Protein AF-D2AYF0-F1 (afdb_monomer)

Mean predicted aligned error: 13.53 Å

Foldseek 3Di:
DDDDDDDDDDDDDDDDDDDDDDDDDDDDDDDDDDDDDDDDDDDDDPCPDPVPPDPPQPFALFDADDLDLVVLQVLLVVLLVVLVVCCVVCVVLVVLFFAFDPDPVLLCLQLVLQCVLLVVVLVVCVPPDQVSNVHARDPVCLVSLLSSLLSNLLSVLCVQQRRVLSVCVVPHHLLVSLLVQLVVCQCVQPPVGSNHVVSSVSSSSLSVSLNVSCVVGGSSSSSSSRSSNSSCRNNPPD

Radius of gyration: 28.3 Å; Cα contacts (8 Å, |Δi|>4): 263; chains: 1; bounding box: 81×37×79 Å

Solvent-accessible surface area (backbone atoms only — not comparable to full-atom values): 13845 Å² total; per-residue (Å²): 136,84,86,86,80,88,86,89,85,82,91,84,83,88,83,91,86,80,89,81,88,83,86,82,88,79,87,87,88,87,89,86,78,91,85,90,82,89,83,89,76,90,78,87,79,76,80,72,61,83,79,68,83,72,70,68,74,77,72,47,78,55,62,76,75,80,92,49,60,69,58,44,51,53,52,17,52,51,37,42,52,49,42,52,48,51,51,66,74,37,59,77,53,43,75,40,43,52,49,57,65,97,42,75,68,29,50,50,52,3,49,61,44,4,50,66,49,28,38,65,60,53,59,60,45,72,82,50,60,60,73,70,59,72,38,72,50,62,74,87,41,62,74,49,44,47,54,25,28,34,28,49,29,37,38,50,28,45,50,47,54,9,36,48,23,39,55,36,55,77,80,51,57,57,66,58,36,16,52,49,54,18,55,69,41,47,57,49,22,73,73,76,40,71,47,29,71,62,49,39,53,47,42,29,53,36,31,45,52,32,47,50,32,31,75,75,38,9,34,54,18,16,13,37,11,50,9,39,16,50,26,49,48,50,48,64,48,100

InterPro domains:
  IPR003675 CAAX prenyl protease 2/Lysostaphin resistance protein A-like domain [PF02517] (140-228)

pLDDT: mean 80.22, std 21.51, range [37.38, 98.5]

Secondary structure (DSSP, 8-state):
-------------------------------------------------TTSS--PPPP-------S-HHHHHHHHHHHHHHHHHHHHH-HHHHTT-------HHHHHHHHHHHHHHHHHHHHHHTTS-GGGGT-PPPGGGTTHHHHHHHHHHHHHHIIIIIIIHHHHTTTS-HHHHHHHHHHHTHHIIIII-S--HHHHHHHHHHHHHHHHHHHHH-HHHHHHHHHHHHHHHHHTT-

Nearest PDB structures (foldseek):
  8vzo-assembly1_A  TM=2.501E-01  e=3.570E-01  Mus musculus
  6v4m-assembly1_A  TM=2.289E-01  e=4.081E+00  Trichuris suis
  6pb0-assembly1_R  TM=1.771E-01  e=7.965E+00  Homo sapiens

Organism: Streptosporangium roseum (strain ATCC 12428 / DSM 43021 / JCM 3005 / KCTC 9067 / NCIMB 10171 / NRRL 2505 / NI 9100) (NCBI:txid479432)

Structure (mmCIF, N/CA/C/O backbone):
data_AF-D2AYF0-F1
#
_entry.id   AF-D2AYF0-F1
#
loop_
_atom_site.group_PDB
_atom_site.id
_atom_site.type_symbol
_atom_site.label_atom_id
_atom_site.label_alt_id
_atom_site.label_comp_id
_atom_site.label_asym_id
_atom_site.label_entity_id
_atom_site.label_seq_id
_atom_site.pdbx_PDB_ins_code
_atom_site.Cartn_x
_atom_site.Cartn_y
_atom_site.Cartn_z
_atom_site.occupancy
_atom_site.B_iso_or_equiv
_atom_site.auth_seq_id
_atom_site.auth_comp_id
_atom_site.auth_asym_id
_atom_site.auth_atom_id
_atom_site.pdbx_PDB_model_num
ATOM 1 N N . MET A 1 1 ? -17.809 19.467 54.557 1.00 43.25 1 MET A N 1
ATOM 2 C CA . MET A 1 1 ? -17.401 18.452 55.550 1.00 43.25 1 MET A CA 1
ATOM 3 C C . MET A 1 1 ? -16.454 17.464 54.874 1.00 43.25 1 MET A C 1
ATOM 5 O O . MET A 1 1 ? -16.856 16.779 53.950 1.00 43.25 1 MET A O 1
ATOM 9 N N . THR A 1 2 ? -15.182 17.565 55.267 1.00 51.75 2 THR A N 1
ATOM 10 C CA . THR A 1 2 ? -14.047 16.614 55.234 1.00 51.75 2 THR A CA 1
ATOM 11 C C . THR A 1 2 ? -13.904 15.561 54.109 1.00 51.75 2 THR A C 1
ATOM 13 O O . THR A 1 2 ? -14.617 14.562 54.120 1.00 51.75 2 THR A O 1
ATOM 16 N N . PRO A 1 3 ? -12.871 15.666 53.243 1.00 55.91 3 PRO A N 1
ATOM 17 C CA . PRO A 1 3 ? -12.325 14.531 52.496 1.00 55.91 3 PRO A CA 1
ATOM 18 C C . PRO A 1 3 ? -11.223 13.799 53.292 1.00 55.91 3 PRO A C 1
ATOM 20 O O . PRO A 1 3 ? -10.330 14.421 53.874 1.00 55.91 3 PRO A O 1
ATOM 23 N N . ALA A 1 4 ? -11.269 12.464 53.310 1.00 54.09 4 ALA A N 1
ATOM 24 C CA . ALA A 1 4 ? -10.319 11.613 54.025 1.00 54.09 4 ALA A CA 1
ATOM 25 C C . ALA A 1 4 ? -9.113 11.202 53.151 1.00 54.09 4 ALA A C 1
ATOM 27 O O . ALA A 1 4 ? -9.225 10.414 52.221 1.00 54.09 4 ALA A O 1
ATOM 28 N N . LYS A 1 5 ? -7.970 11.797 53.505 1.00 50.62 5 LYS A N 1
ATOM 29 C CA . LYS A 1 5 ? -6.593 11.275 53.642 1.00 50.62 5 LYS A CA 1
ATOM 30 C C . LYS A 1 5 ? -6.053 10.171 52.706 1.00 50.62 5 LYS A C 1
ATOM 32 O O . LYS A 1 5 ? -6.480 9.024 52.707 1.00 50.62 5 LYS A O 1
ATOM 37 N N . ALA A 1 6 ? -4.945 10.540 52.061 1.00 48.31 6 ALA A N 1
ATOM 38 C CA . ALA A 1 6 ? -3.986 9.706 51.344 1.00 48.31 6 ALA A CA 1
ATOM 39 C C . ALA A 1 6 ? -3.207 8.717 52.235 1.00 48.31 6 ALA A C 1
ATOM 41 O O . ALA A 1 6 ? -2.903 9.019 53.391 1.00 48.31 6 ALA A O 1
ATOM 42 N N . ILE A 1 7 ? -2.753 7.609 51.633 1.00 54.66 7 ILE A N 1
ATOM 43 C CA . ILE A 1 7 ? -1.662 6.767 52.144 1.00 54.66 7 ILE A CA 1
ATOM 44 C C . ILE A 1 7 ? -0.583 6.639 51.056 1.00 54.66 7 ILE A C 1
ATOM 46 O O . ILE A 1 7 ? -0.801 6.064 49.993 1.00 54.66 7 ILE A O 1
ATOM 50 N N . ARG A 1 8 ? 0.593 7.208 51.349 1.00 48.56 8 ARG A N 1
ATOM 51 C CA . ARG A 1 8 ? 1.893 6.943 50.708 1.00 48.56 8 ARG A CA 1
ATOM 52 C C . ARG A 1 8 ? 2.636 5.895 51.536 1.00 48.56 8 ARG A C 1
ATOM 54 O O . ARG A 1 8 ? 2.638 6.014 52.755 1.00 48.56 8 ARG A O 1
ATOM 61 N N . SER A 1 9 ? 3.352 4.982 50.879 1.00 41.88 9 SER A N 1
ATOM 62 C CA . SER A 1 9 ? 4.501 4.197 51.385 1.00 41.88 9 SER A CA 1
ATOM 63 C C . SER A 1 9 ? 4.812 3.132 50.314 1.00 41.88 9 SER A C 1
ATOM 65 O O . SER A 1 9 ? 3.874 2.592 49.748 1.00 41.88 9 SER A O 1
ATOM 67 N N . SER A 1 10 ? 6.031 2.762 49.924 1.00 46.88 10 SER A N 1
ATOM 68 C CA . SER A 1 10 ? 7.379 3.024 50.426 1.00 46.88 10 SER A CA 1
ATOM 69 C C . SER A 1 10 ? 8.412 2.719 49.331 1.00 46.88 10 SER A C 1
ATOM 71 O O . SER A 1 10 ? 8.167 2.018 48.352 1.00 46.88 10 SER A O 1
ATOM 73 N N . ILE A 1 11 ? 9.587 3.298 49.543 1.00 44.66 11 ILE A N 1
ATOM 74 C CA . ILE A 1 11 ? 10.835 3.162 48.803 1.00 44.66 11 ILE A CA 1
ATOM 75 C C . ILE A 1 11 ? 11.445 1.774 49.061 1.00 44.66 11 ILE A C 1
ATOM 77 O O . ILE A 1 11 ? 11.684 1.421 50.212 1.00 44.66 11 ILE A O 1
ATOM 81 N N . GLY A 1 12 ? 11.779 1.037 47.998 1.00 44.50 12 GLY A N 1
ATOM 82 C CA . GLY A 1 12 ? 12.616 -0.168 48.043 1.00 44.50 12 GLY A CA 1
ATOM 83 C C . GLY A 1 12 ? 13.921 0.052 47.275 1.00 44.50 12 GLY A C 1
ATOM 84 O O . GLY A 1 12 ? 13.907 0.328 46.079 1.00 44.50 12 GLY A O 1
ATOM 85 N N . ARG A 1 13 ? 15.053 -0.018 47.979 1.00 42.38 13 ARG A N 1
ATOM 86 C CA . ARG A 1 13 ? 16.424 0.240 47.506 1.00 42.38 13 ARG A CA 1
ATOM 87 C C . ARG A 1 13 ? 17.240 -1.071 47.447 1.00 42.38 13 ARG A C 1
ATOM 89 O O . ARG A 1 13 ? 17.149 -1.847 48.389 1.00 42.38 13 ARG A O 1
ATOM 96 N N . ARG A 1 14 ? 18.176 -1.133 46.472 1.00 47.44 14 ARG A N 1
ATOM 97 C CA . ARG A 1 14 ? 19.437 -1.945 46.360 1.00 47.44 14 ARG A CA 1
ATOM 98 C C . ARG A 1 14 ? 19.318 -3.416 45.902 1.00 47.44 14 ARG A C 1
ATOM 100 O O . ARG A 1 14 ? 18.227 -3.954 46.019 1.00 47.44 14 ARG A O 1
ATOM 107 N N . PRO A 1 15 ? 20.418 -4.105 45.472 1.00 52.53 15 PRO A N 1
ATOM 108 C CA . PRO A 1 15 ? 21.834 -3.712 45.212 1.00 52.53 15 PRO A CA 1
ATOM 109 C C . PRO A 1 15 ? 22.309 -4.054 43.759 1.00 52.53 15 PRO A C 1
ATOM 111 O O . PRO A 1 15 ? 21.693 -4.845 43.065 1.00 52.53 15 PRO A O 1
ATOM 114 N N . GLY A 1 16 ? 23.333 -3.432 43.159 1.00 41.41 16 GLY A N 1
ATOM 115 C CA . GLY A 1 16 ? 24.761 -3.585 43.470 1.00 41.41 16 GLY A CA 1
ATOM 116 C C . GLY A 1 16 ? 25.391 -4.792 42.747 1.00 41.41 16 GLY A C 1
ATOM 117 O O . GLY A 1 16 ? 25.504 -5.849 43.353 1.00 41.41 16 GLY A O 1
ATOM 118 N N . TRP A 1 17 ? 25.840 -4.635 41.491 1.00 42.50 17 TRP A N 1
ATOM 119 C CA . TRP A 1 17 ? 26.655 -5.647 40.793 1.00 42.50 17 TRP A CA 1
ATOM 120 C C . TRP A 1 17 ? 28.030 -5.107 40.399 1.00 42.50 17 TRP A C 1
ATOM 122 O O . TRP A 1 17 ? 28.197 -3.999 39.891 1.00 42.50 17 TRP A O 1
ATOM 132 N N . ARG A 1 18 ? 29.025 -5.921 40.744 1.00 51.69 18 ARG A N 1
ATOM 133 C CA . ARG A 1 18 ? 30.447 -5.622 40.894 1.00 51.69 18 ARG A CA 1
ATOM 134 C C . ARG A 1 18 ? 31.205 -6.061 39.638 1.00 51.69 18 ARG A C 1
ATOM 136 O O . ARG A 1 18 ? 30.931 -7.117 39.079 1.00 51.69 18 ARG A O 1
ATOM 143 N N . ARG A 1 19 ? 32.195 -5.256 39.241 1.00 47.06 19 ARG A N 1
ATOM 144 C CA . ARG A 1 19 ? 33.171 -5.509 38.165 1.00 47.06 19 ARG A CA 1
ATOM 145 C C . ARG A 1 19 ? 33.842 -6.887 38.263 1.00 47.06 19 ARG A C 1
ATOM 147 O O . ARG A 1 19 ? 34.291 -7.269 39.344 1.00 47.06 19 ARG A O 1
ATOM 154 N N . ARG A 1 20 ? 34.114 -7.503 37.107 1.00 50.28 20 ARG A N 1
ATOM 155 C CA . ARG A 1 20 ? 35.297 -8.353 36.897 1.00 50.28 20 ARG A CA 1
ATOM 156 C C . ARG A 1 20 ? 36.124 -7.809 35.733 1.00 50.28 20 ARG A C 1
ATOM 158 O O . ARG A 1 20 ? 35.660 -7.749 34.602 1.00 50.28 20 ARG A O 1
ATOM 165 N N . ARG A 1 21 ? 37.349 -7.390 36.058 1.00 45.31 21 ARG A N 1
ATOM 166 C CA . ARG A 1 21 ? 38.483 -7.299 35.135 1.00 45.31 21 ARG A CA 1
ATOM 167 C C . ARG A 1 21 ? 39.111 -8.689 35.059 1.00 45.31 21 ARG A C 1
ATOM 169 O O . ARG A 1 21 ? 39.338 -9.292 36.104 1.00 45.31 21 ARG A O 1
ATOM 176 N N . GLY A 1 22 ? 39.433 -9.136 33.856 1.00 42.06 22 GLY A N 1
ATOM 177 C CA . GLY A 1 22 ? 40.441 -10.156 33.600 1.00 42.06 22 GLY A CA 1
ATOM 178 C C . GLY A 1 22 ? 41.353 -9.604 32.516 1.00 42.06 22 GLY A C 1
ATOM 179 O O . GLY A 1 22 ? 40.878 -9.279 31.434 1.00 42.06 22 GLY A O 1
ATOM 180 N N . GLY A 1 23 ? 42.623 -9.401 32.845 1.00 39.59 23 GLY A N 1
ATOM 181 C CA . GLY A 1 23 ? 43.684 -9.256 31.855 1.00 39.59 23 GLY A CA 1
ATOM 182 C C . GLY A 1 23 ? 44.511 -10.535 31.824 1.00 39.59 23 GLY A C 1
ATOM 183 O O . GLY A 1 23 ? 44.433 -11.296 32.785 1.00 39.59 23 GLY A O 1
ATOM 184 N N . TRP A 1 24 ? 45.298 -10.722 30.761 1.00 39.75 24 TRP A N 1
ATOM 185 C CA . TRP A 1 24 ? 46.719 -11.122 30.772 1.00 39.75 24 TRP A CA 1
ATOM 186 C C . TRP A 1 24 ? 47.163 -11.734 29.434 1.00 39.75 24 TRP A C 1
ATOM 188 O O . TRP A 1 24 ? 46.471 -12.591 28.902 1.00 39.75 24 TRP A O 1
ATOM 198 N N . GLY A 1 25 ? 48.376 -11.338 29.012 1.00 37.38 25 GLY A N 1
ATOM 199 C CA . GLY A 1 25 ? 49.341 -12.112 28.205 1.00 37.38 25 GLY A CA 1
ATOM 200 C C . GLY A 1 25 ? 49.045 -12.213 26.706 1.00 37.38 25 GLY A C 1
ATOM 201 O O . GLY A 1 25 ? 47.904 -12.376 26.314 1.00 37.38 25 GLY A O 1
ATOM 202 N N . GLY A 1 26 ? 49.992 -12.146 25.772 1.00 37.53 26 GLY A N 1
ATOM 203 C CA . GLY A 1 26 ? 51.460 -12.095 25.755 1.00 37.53 26 GLY A CA 1
ATOM 204 C C . GLY A 1 26 ? 51.858 -12.141 24.261 1.00 37.53 26 GLY A C 1
ATOM 205 O O . GLY A 1 26 ? 51.168 -12.779 23.478 1.00 37.53 26 GLY A O 1
ATOM 206 N N . SER A 1 27 ? 52.690 -11.215 23.782 1.00 41.28 27 SER A N 1
ATOM 207 C CA . SER A 1 27 ? 54.110 -11.378 23.405 1.00 41.28 27 SER A CA 1
ATOM 208 C C . SER A 1 27 ? 54.450 -12.356 22.263 1.00 41.28 27 SER A C 1
ATOM 210 O O . SER A 1 27 ? 54.060 -13.517 22.290 1.00 41.28 27 SER A O 1
ATOM 212 N N . SER A 1 28 ? 55.355 -11.863 21.396 1.00 43.78 28 SER A N 1
ATOM 213 C CA . SER A 1 28 ? 56.251 -12.569 20.451 1.00 43.78 28 SER A CA 1
ATOM 214 C C . SER A 1 28 ? 55.623 -12.914 19.086 1.00 43.78 28 SER A C 1
ATOM 216 O O . SER A 1 28 ? 54.573 -13.526 19.025 1.00 43.78 28 SER A O 1
ATOM 218 N N . GLY A 1 29 ? 56.153 -12.543 17.915 1.00 41.84 29 GLY A N 1
ATOM 219 C CA . GLY A 1 29 ? 57.522 -12.215 17.517 1.00 41.84 29 GLY A CA 1
ATOM 220 C C . GLY A 1 29 ? 58.060 -13.332 16.615 1.00 41.84 29 GLY A C 1
ATOM 221 O O . GLY A 1 29 ? 58.458 -14.361 17.141 1.00 41.84 29 GLY A O 1
ATOM 222 N N . ALA A 1 30 ? 58.071 -13.145 15.287 1.00 42.94 30 ALA A N 1
ATOM 223 C CA . ALA A 1 30 ? 58.905 -13.925 14.363 1.00 42.94 30 ALA A CA 1
ATOM 224 C C . ALA A 1 30 ? 59.015 -13.256 12.980 1.00 42.94 30 ALA A C 1
ATOM 226 O O . ALA A 1 30 ? 58.035 -13.058 12.265 1.00 42.94 30 ALA A O 1
ATOM 227 N N . THR A 1 31 ? 60.252 -12.928 12.631 1.00 45.00 31 THR A N 1
ATOM 228 C CA . THR A 1 31 ? 60.793 -12.541 11.325 1.00 45.00 31 THR A CA 1
ATOM 229 C C . THR A 1 31 ? 61.285 -13.776 10.553 1.00 45.00 31 THR A C 1
ATOM 231 O O . THR A 1 31 ? 61.769 -14.713 11.182 1.00 45.00 31 THR A O 1
ATOM 234 N N . ARG A 1 32 ? 61.238 -13.716 9.206 1.00 40.97 32 ARG A N 1
ATOM 235 C CA . ARG A 1 32 ? 61.946 -14.494 8.136 1.00 40.97 32 ARG A CA 1
ATOM 236 C C . ARG A 1 32 ? 60.954 -14.959 7.060 1.00 40.97 32 ARG A C 1
ATOM 238 O O . ARG A 1 32 ? 59.837 -15.308 7.390 1.00 40.97 32 ARG A O 1
ATOM 245 N N . SER A 1 33 ? 61.270 -15.040 5.768 1.00 40.50 33 SER A N 1
ATOM 246 C CA . SER A 1 33 ? 62.515 -14.854 5.009 1.00 40.50 33 SER A CA 1
ATOM 247 C C . SER A 1 33 ? 62.179 -14.690 3.521 1.00 40.50 33 SER A C 1
ATOM 249 O O . SER A 1 33 ? 61.213 -15.270 3.036 1.00 40.50 33 SER A O 1
ATOM 251 N N . HIS A 1 34 ? 63.048 -13.983 2.799 1.00 44.03 34 HIS A N 1
ATOM 252 C CA . HIS A 1 34 ? 63.159 -13.990 1.341 1.00 44.03 34 HIS A CA 1
ATOM 253 C C . HIS A 1 34 ? 63.247 -15.405 0.743 1.00 44.03 34 HIS A C 1
ATOM 255 O O . HIS A 1 34 ? 64.016 -16.234 1.233 1.00 44.03 34 HIS A O 1
ATOM 261 N N . ARG A 1 35 ? 62.591 -15.620 -0.406 1.00 42.28 35 ARG A N 1
ATOM 262 C CA . ARG A 1 35 ? 63.096 -16.516 -1.456 1.00 42.28 35 ARG A CA 1
ATOM 263 C C . ARG A 1 35 ? 62.668 -16.016 -2.836 1.00 42.28 35 ARG A C 1
ATOM 265 O O . ARG A 1 35 ? 61.483 -15.921 -3.132 1.00 42.28 35 ARG A O 1
ATOM 272 N N . SER A 1 36 ? 63.662 -15.678 -3.648 1.00 46.25 36 SER A N 1
ATOM 273 C CA . SER A 1 36 ? 63.578 -15.328 -5.063 1.00 46.25 36 SER A CA 1
ATOM 274 C C . SER A 1 36 ? 64.062 -16.504 -5.918 1.00 46.25 36 SER A C 1
ATOM 276 O O . SER A 1 36 ? 65.072 -17.129 -5.599 1.00 46.25 36 SER A O 1
ATOM 278 N N . SER A 1 37 ? 63.313 -16.814 -6.977 1.00 43.41 37 SER A N 1
ATOM 279 C CA . SER A 1 37 ? 63.648 -17.549 -8.223 1.00 43.41 37 SER A CA 1
ATOM 280 C C . SER A 1 37 ? 62.284 -17.887 -8.850 1.00 43.41 37 SER A C 1
ATOM 282 O O . SER A 1 37 ? 61.464 -18.512 -8.198 1.00 43.41 37 SER A O 1
ATOM 284 N N . GLY A 1 38 ? 61.856 -17.388 -10.008 1.00 41.69 38 GLY A N 1
ATOM 285 C CA . GLY A 1 38 ? 62.574 -17.161 -11.253 1.00 41.69 38 GLY A CA 1
ATOM 286 C C . GLY A 1 38 ? 62.236 -18.317 -12.194 1.00 41.69 38 GLY A C 1
ATOM 287 O O . GLY A 1 38 ? 62.816 -19.382 -12.042 1.00 41.69 38 GLY A O 1
ATOM 288 N N . THR A 1 39 ? 61.280 -18.131 -13.111 1.00 40.62 39 THR A N 1
ATOM 289 C CA . THR A 1 39 ? 61.271 -18.708 -14.472 1.00 40.62 39 THR A CA 1
ATOM 290 C C . THR A 1 39 ? 60.065 -18.199 -15.261 1.00 40.62 39 THR A C 1
ATOM 292 O O . THR A 1 39 ? 58.952 -18.083 -14.759 1.00 40.62 39 THR A O 1
ATOM 295 N N . SER A 1 40 ? 60.365 -17.836 -16.502 1.00 44.41 40 SER A N 1
ATOM 296 C CA . SER A 1 40 ? 59.480 -17.322 -17.536 1.00 44.41 40 SER A CA 1
ATOM 297 C C . SER A 1 40 ? 58.593 -18.434 -18.106 1.00 44.41 40 SER A C 1
ATOM 299 O O . SER A 1 40 ? 59.079 -19.522 -18.408 1.00 44.41 40 SER A O 1
ATOM 301 N N . SER A 1 41 ? 57.312 -18.142 -18.310 1.00 40.09 41 SER A N 1
ATOM 302 C CA . SER A 1 41 ? 56.498 -18.776 -19.348 1.00 40.09 41 SER A CA 1
ATOM 303 C C . SER A 1 41 ? 55.523 -17.734 -19.868 1.00 40.09 41 SER A C 1
ATOM 305 O O . SER A 1 41 ? 54.638 -17.264 -19.154 1.00 40.09 41 SER A O 1
ATOM 307 N N . ALA A 1 42 ? 55.769 -17.325 -21.108 1.00 45.44 42 ALA A N 1
ATOM 308 C CA . ALA A 1 42 ? 54.778 -16.691 -21.946 1.00 45.44 42 ALA A CA 1
ATOM 309 C C . ALA A 1 42 ? 53.705 -17.737 -22.252 1.00 45.44 42 ALA A C 1
ATOM 311 O O . ALA A 1 42 ? 54.060 -18.839 -22.645 1.00 45.44 42 ALA A O 1
ATOM 312 N N . ASP A 1 43 ? 52.437 -17.402 -22.026 1.00 39.75 43 ASP A N 1
ATOM 313 C CA . ASP A 1 43 ? 51.384 -17.637 -23.012 1.00 39.75 43 ASP A CA 1
ATOM 314 C C . ASP A 1 43 ? 50.059 -16.998 -22.562 1.00 39.75 43 ASP A C 1
ATOM 316 O O . ASP A 1 43 ? 49.540 -17.222 -21.470 1.00 39.75 43 ASP A O 1
ATOM 320 N N . THR A 1 44 ? 49.566 -16.123 -23.440 1.00 43.44 44 THR A N 1
ATOM 321 C CA . THR A 1 44 ? 48.167 -15.693 -23.593 1.00 43.44 44 THR A CA 1
ATOM 322 C C . THR A 1 44 ? 47.445 -15.157 -22.346 1.00 43.44 44 THR A C 1
ATOM 324 O O . THR A 1 44 ? 46.399 -15.654 -21.936 1.00 43.44 44 THR A O 1
ATOM 327 N N . CYS A 1 45 ? 47.934 -14.044 -21.790 1.00 39.78 45 CYS A N 1
ATOM 328 C CA . CYS A 1 45 ? 47.131 -13.211 -20.891 1.00 39.78 45 CYS A CA 1
ATOM 329 C C . CYS A 1 45 ? 46.336 -12.192 -21.718 1.00 39.78 45 CYS A C 1
ATOM 331 O O . CYS A 1 45 ? 46.794 -11.079 -21.978 1.00 39.78 45 CYS A O 1
ATOM 333 N N . THR A 1 46 ? 45.136 -12.581 -22.148 1.00 44.81 46 THR A N 1
ATOM 334 C CA . THR A 1 46 ? 44.077 -11.624 -22.468 1.00 44.81 46 THR A CA 1
ATOM 335 C C . THR A 1 46 ? 43.866 -10.787 -21.213 1.00 44.81 46 THR A C 1
ATOM 337 O O . THR A 1 46 ? 43.399 -11.304 -20.199 1.00 44.81 46 THR A O 1
ATOM 340 N N . THR A 1 47 ? 44.267 -9.519 -21.248 1.00 42.50 47 THR A N 1
ATOM 341 C CA . THR A 1 47 ? 44.123 -8.569 -20.144 1.00 42.50 47 THR A CA 1
ATOM 342 C C . THR A 1 47 ? 42.635 -8.285 -19.914 1.00 42.50 47 THR A C 1
ATOM 344 O O . THR A 1 47 ? 42.108 -7.251 -20.311 1.00 42.50 47 THR A O 1
ATOM 347 N N . LEU A 1 48 ? 41.928 -9.224 -19.284 1.00 45.94 48 LEU A N 1
ATOM 348 C CA . LEU A 1 48 ? 40.681 -8.949 -18.586 1.00 45.94 48 LEU A CA 1
ATOM 349 C C . LEU A 1 48 ? 41.044 -7.971 -17.477 1.00 45.94 48 LEU A C 1
ATOM 351 O O . LEU A 1 48 ? 41.728 -8.314 -16.510 1.00 45.94 48 LEU A O 1
ATOM 355 N N . SER A 1 49 ? 40.667 -6.715 -17.691 1.00 42.69 49 SER A N 1
ATOM 356 C CA . SER A 1 49 ? 40.924 -5.633 -16.762 1.00 42.69 49 SER A CA 1
ATOM 357 C C . SER A 1 49 ? 40.458 -6.046 -15.366 1.00 42.69 49 SER A C 1
ATOM 359 O O . SER A 1 49 ? 39.284 -6.328 -15.125 1.00 42.69 49 SER A O 1
ATOM 361 N N . ARG A 1 50 ? 41.391 -6.052 -14.410 1.00 42.44 50 ARG A N 1
ATOM 362 C CA . ARG A 1 50 ? 41.170 -6.356 -12.983 1.00 42.44 50 ARG A CA 1
ATOM 363 C C . ARG A 1 50 ? 40.140 -5.419 -12.316 1.00 42.44 50 ARG A C 1
ATOM 365 O O . ARG A 1 50 ? 39.806 -5.602 -11.151 1.00 42.44 50 ARG A O 1
ATOM 372 N N . SER A 1 51 ? 39.627 -4.431 -13.050 1.00 48.69 51 SER A N 1
ATOM 373 C CA . SER A 1 51 ? 38.535 -3.538 -12.663 1.00 48.69 51 SER A CA 1
ATOM 374 C C . SER A 1 51 ? 37.139 -4.174 -12.691 1.00 48.69 51 SER A C 1
ATOM 376 O O . SER A 1 51 ? 36.219 -3.581 -12.130 1.00 48.69 51 SER A O 1
ATOM 378 N N . ASP A 1 52 ? 36.962 -5.359 -13.286 1.00 47.28 52 ASP A N 1
ATOM 379 C CA . ASP A 1 52 ? 35.626 -5.960 -13.455 1.00 47.28 52 ASP A CA 1
ATOM 380 C C . ASP A 1 52 ? 35.247 -6.984 -12.367 1.00 47.28 52 ASP A C 1
ATOM 382 O O . ASP A 1 52 ? 34.106 -7.432 -12.307 1.00 47.28 52 ASP A O 1
ATOM 386 N N . ILE A 1 53 ? 36.157 -7.311 -11.439 1.00 49.31 53 ILE A N 1
ATOM 387 C CA . ILE A 1 53 ? 35.953 -8.383 -10.438 1.00 49.31 53 ILE A CA 1
ATOM 388 C C . ILE A 1 53 ? 35.160 -7.923 -9.190 1.00 49.31 53 ILE A C 1
ATOM 390 O O . ILE A 1 53 ? 34.730 -8.749 -8.390 1.00 49.31 53 ILE A O 1
ATOM 394 N N . HIS A 1 54 ? 34.875 -6.625 -9.025 1.00 47.00 54 HIS A N 1
ATOM 395 C CA . HIS A 1 54 ? 34.155 -6.118 -7.840 1.00 47.00 54 HIS A CA 1
ATOM 396 C C . HIS A 1 54 ? 33.028 -5.117 -8.109 1.00 47.00 54 HIS A C 1
ATOM 398 O O . HIS A 1 54 ? 32.557 -4.469 -7.170 1.00 47.00 54 HIS A O 1
ATOM 404 N N . ARG A 1 55 ? 32.513 -5.013 -9.339 1.00 49.44 55 ARG A N 1
ATOM 405 C CA . ARG A 1 55 ? 31.240 -4.308 -9.534 1.00 49.44 55 ARG A CA 1
ATOM 406 C C . ARG A 1 55 ? 30.110 -5.189 -9.012 1.00 49.44 55 ARG A C 1
ATOM 408 O O . ARG A 1 55 ? 29.481 -5.922 -9.768 1.00 49.44 55 ARG A O 1
ATOM 415 N N . GLN A 1 56 ? 29.857 -5.111 -7.702 1.00 49.88 56 GLN A N 1
ATOM 416 C CA . GLN A 1 56 ? 28.526 -5.416 -7.190 1.00 49.88 56 GLN A CA 1
ATOM 417 C C . GLN A 1 56 ? 27.532 -4.674 -8.091 1.00 49.88 56 GLN A C 1
ATOM 419 O O . GLN A 1 56 ? 27.763 -3.488 -8.369 1.00 49.88 56 GLN A O 1
ATOM 424 N N . PRO A 1 57 ? 26.476 -5.342 -8.591 1.00 49.75 57 PRO A N 1
ATOM 425 C CA . PRO A 1 57 ? 25.425 -4.630 -9.297 1.00 49.75 57 PRO A CA 1
ATOM 426 C C . PRO A 1 57 ? 24.988 -3.461 -8.406 1.00 49.75 57 PRO A C 1
ATOM 428 O O . PRO A 1 57 ? 24.945 -3.627 -7.180 1.00 49.75 57 PRO A O 1
ATOM 431 N N . PRO A 1 58 ? 24.745 -2.267 -8.978 1.00 53.53 58 PRO A N 1
ATOM 432 C CA . PRO A 1 58 ? 24.337 -1.122 -8.183 1.00 53.53 58 PRO A CA 1
ATOM 433 C C . PRO A 1 58 ? 23.162 -1.556 -7.314 1.00 53.53 58 PRO A C 1
ATOM 435 O O . PRO A 1 58 ? 22.216 -2.168 -7.817 1.00 53.53 58 PRO A O 1
ATOM 438 N N . ARG A 1 59 ? 23.267 -1.305 -6.002 1.00 54.16 59 ARG A N 1
ATOM 439 C CA . ARG A 1 59 ? 22.184 -1.583 -5.055 1.00 54.16 59 ARG A CA 1
ATOM 440 C C . ARG A 1 59 ? 20.933 -0.966 -5.649 1.00 54.16 59 ARG A C 1
ATOM 442 O O . ARG A 1 59 ? 20.951 0.222 -5.960 1.00 54.16 59 ARG A O 1
ATOM 449 N N . ARG A 1 60 ? 19.894 -1.768 -5.865 1.00 56.91 60 ARG A N 1
ATOM 450 C CA . ARG A 1 60 ? 18.655 -1.296 -6.482 1.00 56.91 60 ARG A CA 1
ATOM 451 C C . ARG A 1 60 ? 17.699 -0.923 -5.355 1.00 56.91 60 ARG A C 1
ATOM 453 O O . ARG A 1 60 ? 17.015 -1.806 -4.847 1.00 56.91 60 ARG A O 1
ATOM 460 N N . PRO A 1 61 ? 17.614 0.351 -4.935 1.00 57.72 61 PRO A N 1
ATOM 461 C CA . PRO A 1 61 ? 16.646 0.768 -3.924 1.00 57.72 61 PRO A CA 1
ATOM 462 C C . PRO A 1 61 ? 15.206 0.781 -4.470 1.00 57.72 61 PRO A C 1
ATOM 464 O O . PRO A 1 61 ? 14.328 1.351 -3.830 1.00 57.72 61 PRO A O 1
ATOM 467 N N . TRP A 1 62 ? 14.967 0.237 -5.670 1.00 70.75 62 TRP A N 1
ATOM 468 C CA . TRP A 1 62 ? 13.756 0.476 -6.442 1.00 70.75 62 TRP A CA 1
ATOM 469 C C . TRP A 1 62 ? 12.816 -0.724 -6.457 1.00 70.75 62 TRP A C 1
ATOM 471 O O . TRP A 1 62 ? 13.236 -1.860 -6.683 1.00 70.75 62 TRP A O 1
ATOM 481 N N . LEU A 1 63 ? 11.529 -0.453 -6.241 1.00 78.44 63 LEU A N 1
ATOM 482 C CA . LEU A 1 63 ? 10.474 -1.453 -6.310 1.00 78.44 63 LEU A CA 1
ATOM 483 C C . LEU A 1 63 ? 10.144 -1.730 -7.780 1.00 78.44 63 LEU A C 1
ATOM 485 O O . LEU A 1 63 ? 9.622 -0.860 -8.472 1.00 78.44 63 LEU A O 1
ATOM 489 N N . ARG A 1 64 ? 10.424 -2.946 -8.260 1.00 84.38 64 ARG A N 1
ATOM 490 C CA . ARG A 1 64 ? 10.065 -3.376 -9.617 1.00 84.38 64 ARG A CA 1
ATOM 491 C C . ARG A 1 64 ? 9.241 -4.654 -9.572 1.00 84.38 64 ARG A C 1
ATOM 493 O O . ARG A 1 64 ? 9.642 -5.638 -8.955 1.00 84.38 64 ARG A O 1
ATOM 500 N N . PHE A 1 65 ? 8.101 -4.630 -10.252 1.00 89.12 65 PHE A N 1
ATOM 501 C CA . PHE A 1 65 ? 7.254 -5.802 -10.435 1.00 89.12 65 PHE A CA 1
ATOM 502 C C . PHE A 1 65 ? 7.594 -6.549 -11.728 1.00 89.12 65 PHE A C 1
ATOM 504 O O . PHE A 1 65 ? 8.270 -6.018 -12.607 1.00 89.12 65 PHE A O 1
ATOM 511 N N . THR A 1 66 ? 7.122 -7.794 -11.828 1.00 90.69 66 THR A N 1
ATOM 512 C CA . THR A 1 66 ? 7.226 -8.590 -13.059 1.00 90.69 66 THR A CA 1
ATOM 513 C C . THR A 1 66 ? 6.533 -7.888 -14.226 1.00 90.69 66 THR A C 1
ATOM 515 O O . THR A 1 66 ? 5.457 -7.316 -14.055 1.00 90.69 66 THR A O 1
ATOM 518 N N . ASP A 1 67 ? 7.109 -7.987 -15.426 1.00 91.06 67 ASP A N 1
ATOM 519 C CA . ASP A 1 67 ? 6.510 -7.420 -16.637 1.00 91.06 67 ASP A CA 1
ATOM 520 C C . ASP A 1 67 ? 5.372 -8.302 -17.211 1.00 91.06 67 ASP A C 1
ATOM 522 O O . ASP A 1 67 ? 4.792 -8.003 -18.255 1.00 91.06 67 ASP A O 1
ATOM 526 N N . GLN A 1 68 ? 5.016 -9.403 -16.533 1.00 94.81 68 GLN A N 1
ATOM 527 C CA . GLN A 1 68 ? 3.930 -10.298 -16.939 1.00 94.81 68 GLN A CA 1
ATOM 528 C C . GLN A 1 68 ? 2.588 -9.905 -16.307 1.00 94.81 68 GLN A C 1
ATOM 530 O O . GLN A 1 68 ? 2.264 -10.303 -15.185 1.00 94.81 68 GLN A O 1
ATOM 535 N N . ALA A 1 69 ? 1.759 -9.193 -17.078 1.00 95.88 69 ALA A N 1
ATOM 536 C CA . ALA A 1 69 ? 0.429 -8.733 -16.665 1.00 95.88 69 ALA A CA 1
ATOM 537 C C . ALA A 1 69 ? -0.449 -9.839 -16.045 1.00 95.88 69 ALA A C 1
ATOM 539 O O . ALA A 1 69 ? -1.098 -9.615 -15.026 1.00 95.88 69 ALA A O 1
ATOM 540 N N . GLY A 1 70 ? -0.443 -11.044 -16.629 1.00 96.88 70 GLY A N 1
ATOM 541 C CA . GLY A 1 70 ? -1.235 -12.174 -16.135 1.00 96.88 70 GLY A CA 1
ATOM 542 C C . GLY A 1 70 ? -0.862 -12.599 -14.712 1.00 96.88 70 GLY A C 1
ATOM 543 O O . GLY A 1 70 ? -1.753 -12.859 -13.904 1.00 96.88 70 GLY A O 1
ATOM 544 N N . ILE A 1 71 ? 0.434 -12.597 -14.374 1.00 96.94 71 ILE A N 1
ATOM 545 C CA . ILE A 1 71 ? 0.903 -12.928 -13.021 1.00 96.94 71 ILE A CA 1
ATOM 546 C C . ILE A 1 71 ? 0.439 -11.863 -12.026 1.00 96.94 71 ILE A C 1
ATOM 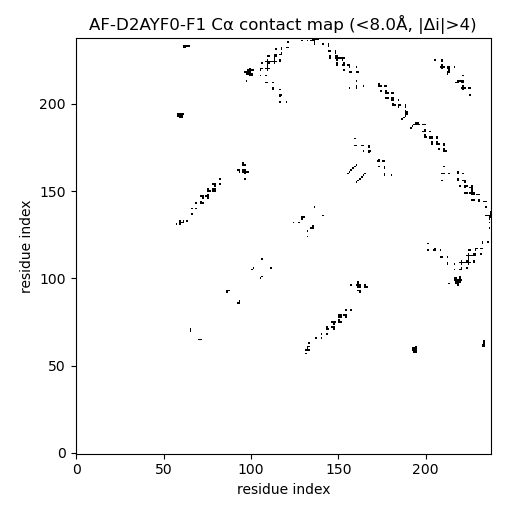548 O O . ILE A 1 71 ? -0.053 -12.211 -10.953 1.00 96.94 71 ILE A O 1
ATOM 552 N N . LEU A 1 72 ? 0.546 -10.578 -12.381 1.00 96.75 72 LEU A N 1
ATOM 553 C CA . LEU A 1 72 ? 0.089 -9.479 -11.523 1.00 96.75 72 LEU A CA 1
ATOM 554 C C . LEU A 1 72 ? -1.416 -9.549 -11.263 1.00 96.75 72 LEU A C 1
ATOM 556 O O . LEU A 1 72 ? -1.847 -9.456 -10.115 1.00 96.75 72 LEU A O 1
ATOM 560 N N . LEU A 1 73 ? -2.219 -9.772 -12.305 1.00 97.19 73 LEU A N 1
ATOM 561 C CA . LEU A 1 73 ? -3.671 -9.898 -12.168 1.00 97.19 73 LEU A CA 1
ATOM 562 C C . LEU A 1 73 ? -4.055 -11.102 -11.307 1.00 97.19 73 LEU A C 1
ATOM 564 O O . LEU A 1 73 ? -4.853 -10.955 -10.382 1.00 97.19 73 LEU A O 1
ATOM 568 N N . LEU A 1 74 ? -3.461 -12.273 -11.558 1.00 97.94 74 LEU A N 1
ATOM 569 C CA . LEU A 1 74 ? -3.733 -13.475 -10.770 1.00 97.94 74 LEU A CA 1
ATOM 570 C C . LEU A 1 74 ? -3.339 -13.284 -9.298 1.00 97.94 74 LEU A C 1
ATOM 572 O O . LEU A 1 74 ? -4.098 -13.656 -8.405 1.00 97.94 74 LEU A O 1
ATOM 576 N N . SER A 1 75 ? -2.194 -12.650 -9.045 1.00 97.44 75 SER A N 1
ATOM 577 C CA . SER A 1 75 ? -1.705 -12.367 -7.690 1.00 97.44 75 SER A CA 1
ATOM 578 C C . SER A 1 75 ? -2.585 -11.344 -6.966 1.00 97.44 75 SER A C 1
ATOM 580 O O . SER A 1 75 ? -2.888 -11.512 -5.783 1.00 97.44 75 SER A O 1
ATOM 582 N N . GLY A 1 76 ? -3.057 -10.313 -7.675 1.00 97.38 76 GLY A N 1
ATOM 583 C CA . GLY A 1 76 ? -4.003 -9.330 -7.147 1.00 97.38 76 GLY A CA 1
ATOM 584 C C . GLY A 1 76 ? -5.351 -9.963 -6.797 1.00 97.38 76 GLY A C 1
ATOM 585 O O . GLY A 1 76 ? -5.8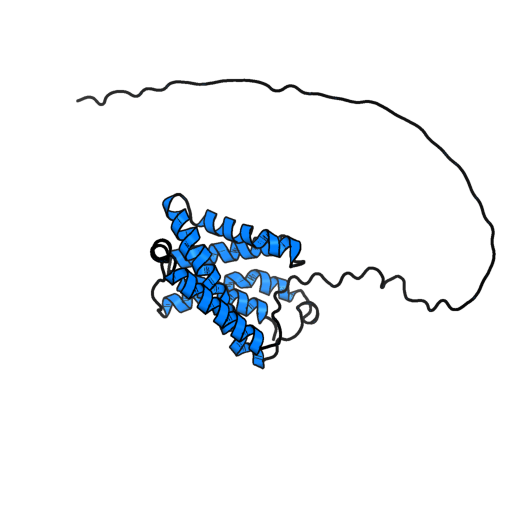42 -9.796 -5.680 1.00 97.38 76 GLY A O 1
ATOM 586 N N . LEU A 1 77 ? -5.921 -10.761 -7.705 1.00 98.12 77 LEU A N 1
ATOM 587 C CA . LEU A 1 77 ? -7.174 -11.485 -7.463 1.00 98.12 77 LEU A CA 1
ATOM 588 C C . LEU A 1 77 ? -7.042 -12.497 -6.320 1.00 98.12 77 LEU A C 1
ATOM 590 O O . LEU A 1 77 ? -7.921 -12.559 -5.459 1.00 98.12 77 LEU A O 1
ATOM 594 N N . GLY A 1 78 ? -5.940 -13.248 -6.271 1.00 98.38 78 GLY A N 1
ATOM 595 C CA . GLY A 1 78 ? -5.643 -14.172 -5.177 1.00 98.38 78 GLY A CA 1
ATOM 596 C C . GLY A 1 78 ? -5.559 -13.455 -3.829 1.00 98.38 78 GLY A C 1
ATOM 597 O O . GLY A 1 78 ? -6.155 -13.900 -2.849 1.00 98.38 78 GLY A O 1
ATOM 598 N N . THR A 1 79 ? -4.908 -12.291 -3.793 1.00 98.00 79 THR A N 1
ATOM 599 C CA . THR A 1 79 ? -4.816 -11.457 -2.587 1.00 98.00 79 THR A CA 1
ATOM 600 C C . THR A 1 79 ? -6.182 -10.922 -2.145 1.00 98.00 79 THR A C 1
ATOM 602 O O . THR A 1 79 ? -6.504 -10.957 -0.953 1.00 98.00 79 THR A O 1
ATOM 605 N N . LEU A 1 80 ? -7.038 -10.495 -3.079 1.00 98.12 80 LEU A N 1
ATOM 606 C CA . LEU A 1 80 ? -8.415 -10.095 -2.762 1.00 98.12 80 LEU A CA 1
ATOM 607 C C . LEU A 1 80 ? -9.238 -11.269 -2.225 1.00 98.12 80 LEU A C 1
ATOM 609 O O . LEU A 1 80 ? -9.930 -11.118 -1.217 1.00 98.12 80 LEU A O 1
ATOM 613 N N . ALA A 1 81 ? -9.143 -12.441 -2.857 1.00 98.12 81 ALA A N 1
ATOM 614 C CA . ALA A 1 81 ? -9.835 -13.646 -2.409 1.00 98.12 81 ALA A CA 1
ATOM 615 C C . ALA A 1 81 ? -9.401 -14.042 -0.991 1.00 98.12 81 ALA A C 1
ATOM 617 O O . ALA A 1 81 ? -10.255 -14.308 -0.141 1.00 98.12 81 ALA A O 1
ATOM 618 N N . LEU A 1 82 ? -8.097 -13.992 -0.703 1.00 97.44 82 LEU A N 1
ATOM 619 C CA . LEU A 1 82 ? -7.558 -14.233 0.633 1.00 97.44 82 LEU A CA 1
ATOM 620 C C . LEU A 1 82 ? -8.079 -13.203 1.642 1.00 97.44 82 LEU A C 1
ATOM 622 O O . LEU A 1 82 ? -8.544 -13.579 2.715 1.00 97.44 82 LEU A O 1
ATOM 626 N N . THR A 1 83 ? -8.070 -11.917 1.287 1.00 97.25 83 THR A N 1
ATOM 627 C CA . THR A 1 83 ? -8.568 -10.831 2.149 1.00 97.25 83 THR A CA 1
ATOM 628 C C . THR A 1 83 ? -10.039 -11.035 2.502 1.00 97.25 83 THR A C 1
ATOM 630 O O . THR A 1 83 ? -10.426 -10.940 3.669 1.00 97.25 83 THR A O 1
ATOM 633 N N . VAL A 1 84 ? -10.869 -11.373 1.511 1.00 97.06 84 VAL A N 1
ATOM 634 C CA . VAL A 1 84 ? -12.284 -11.708 1.721 1.00 97.06 84 VAL A CA 1
ATOM 635 C C . VAL A 1 84 ? -12.425 -12.954 2.593 1.00 97.06 84 VAL A C 1
ATOM 637 O O . VAL A 1 84 ? -13.260 -12.959 3.498 1.00 97.06 84 VAL A O 1
ATOM 640 N N . GLY A 1 85 ? -11.613 -13.987 2.356 1.00 96.88 85 GLY A N 1
ATOM 641 C CA . GLY A 1 85 ? -11.581 -15.205 3.163 1.00 96.88 85 GLY A CA 1
ATOM 642 C C . GLY A 1 85 ? -11.307 -14.907 4.636 1.00 96.88 85 GLY A C 1
ATOM 643 O O . GLY A 1 85 ? -12.114 -15.263 5.491 1.00 96.88 85 GLY A O 1
ATOM 644 N N . VAL A 1 86 ? -10.241 -14.159 4.928 1.00 95.81 86 VAL A N 1
ATOM 645 C CA . VAL A 1 86 ? -9.885 -13.745 6.294 1.00 95.81 86 VAL A CA 1
ATOM 646 C C . VAL A 1 86 ? -11.024 -12.954 6.943 1.00 95.81 86 VAL A C 1
ATOM 648 O O . VAL A 1 86 ? -11.428 -13.262 8.061 1.00 95.81 86 VAL A O 1
ATOM 651 N N . LEU A 1 87 ? -11.614 -11.983 6.238 1.00 96.12 87 LEU A N 1
ATOM 652 C CA . LEU A 1 87 ? -12.735 -11.190 6.761 1.00 96.12 87 LEU A CA 1
ATOM 653 C C . LEU A 1 87 ? -14.003 -12.012 7.030 1.00 96.12 87 LEU A C 1
ATOM 655 O O . LEU A 1 87 ? -14.811 -11.622 7.877 1.00 96.12 87 LEU A O 1
ATOM 659 N N . ARG A 1 88 ? -14.218 -13.106 6.291 1.00 95.69 88 ARG A N 1
ATOM 660 C CA . ARG A 1 88 ? -15.368 -14.001 6.481 1.00 95.69 88 ARG A CA 1
ATOM 661 C C . ARG A 1 88 ? -15.158 -14.982 7.627 1.00 95.69 88 ARG A C 1
ATOM 663 O O . ARG A 1 88 ? -16.112 -15.240 8.354 1.00 95.69 88 ARG A O 1
ATOM 670 N N . LEU A 1 89 ? -13.947 -15.510 7.778 1.00 95.31 89 LEU A N 1
ATOM 671 C CA . LEU A 1 89 ? -13.619 -16.487 8.816 1.00 95.31 89 LEU A CA 1
ATOM 672 C C . LEU A 1 89 ? -13.461 -15.822 10.193 1.00 95.31 89 LEU A C 1
ATOM 674 O O . LEU A 1 89 ? -13.909 -16.367 11.196 1.00 95.31 89 LEU A O 1
ATOM 678 N N . GLU A 1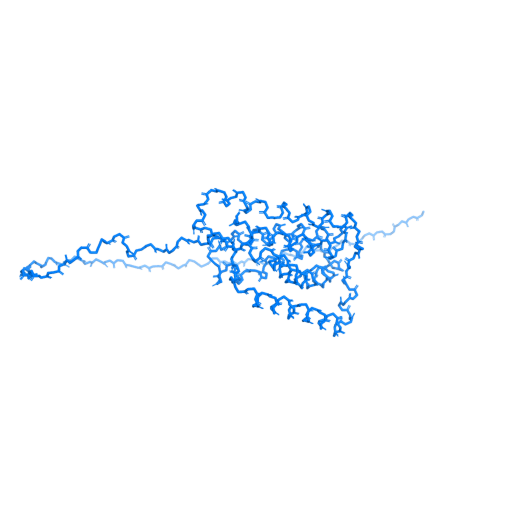 90 ? -12.915 -14.605 10.241 1.00 92.31 90 GLU A N 1
ATOM 679 C CA . GLU A 1 90 ? -12.619 -13.892 11.489 1.00 92.31 90 GLU A CA 1
ATOM 680 C C . GLU A 1 90 ? -13.671 -12.823 11.818 1.00 92.31 90 GLU A C 1
ATOM 682 O O . GLU A 1 90 ? -13.403 -11.615 11.838 1.00 92.31 90 GLU A O 1
ATOM 687 N N . GLY A 1 91 ? -14.899 -13.265 12.112 1.00 85.19 91 GLY A N 1
ATOM 688 C CA . GLY A 1 91 ? -16.026 -12.370 12.410 1.00 85.19 91 GLY A CA 1
ATOM 689 C C . GLY A 1 91 ? -15.751 -11.385 13.559 1.00 85.19 91 GLY A C 1
ATOM 690 O O . GLY A 1 91 ? -16.134 -10.216 13.480 1.00 85.19 91 GLY A O 1
ATOM 691 N N . GLY A 1 92 ? -15.019 -11.823 14.590 1.00 89.12 92 GLY A N 1
ATOM 692 C CA . GLY A 1 92 ? -14.620 -10.970 15.713 1.00 89.12 92 GLY A CA 1
ATOM 693 C C . GLY A 1 92 ? -13.669 -9.844 15.297 1.00 89.12 92 GLY A C 1
ATOM 694 O O . GLY A 1 92 ? -13.877 -8.688 15.670 1.00 89.12 92 GLY A O 1
ATOM 695 N N . LEU A 1 93 ? -12.658 -10.148 14.476 1.00 89.88 93 LEU A N 1
ATOM 696 C CA . LEU A 1 93 ? -11.694 -9.153 13.993 1.00 89.88 93 LEU A CA 1
ATOM 697 C C . LEU A 1 93 ? -12.297 -8.222 12.944 1.00 89.88 93 LEU A C 1
ATOM 699 O O . LEU A 1 93 ? -11.966 -7.036 12.925 1.00 89.88 93 LEU A O 1
ATOM 703 N N . ARG A 1 94 ? -13.228 -8.713 12.120 1.00 94.50 94 ARG A N 1
ATOM 704 C CA . ARG A 1 94 ? -13.935 -7.899 11.124 1.00 94.50 94 ARG A CA 1
ATOM 705 C C . ARG A 1 94 ? -14.592 -6.662 11.740 1.00 94.50 94 ARG A C 1
ATOM 707 O O . ARG A 1 94 ? -14.591 -5.609 11.107 1.00 94.50 94 ARG A O 1
ATOM 714 N N . SER A 1 95 ? -15.103 -6.763 12.968 1.00 94.12 95 SER A N 1
ATOM 715 C CA . SER A 1 95 ? -15.709 -5.629 13.686 1.00 94.12 95 SER A CA 1
ATOM 716 C C . SER A 1 95 ? -14.732 -4.475 13.965 1.00 94.12 95 SER A C 1
ATOM 718 O O . SER A 1 95 ? -15.153 -3.330 14.124 1.00 94.12 95 SER A O 1
ATOM 720 N N . LEU A 1 96 ? -13.423 -4.749 13.977 1.00 95.62 96 LEU A N 1
ATOM 721 C CA . LEU A 1 96 ? -12.374 -3.749 14.191 1.00 95.62 96 LEU A CA 1
ATOM 722 C C . LEU A 1 96 ? -12.063 -2.943 12.921 1.00 95.62 96 LEU A C 1
ATOM 724 O O . LEU A 1 96 ? -11.497 -1.848 13.003 1.00 95.62 96 LEU A O 1
ATOM 728 N N . VAL A 1 97 ? -12.448 -3.456 11.748 1.00 97.19 97 VAL A N 1
ATOM 729 C CA . VAL A 1 97 ? -12.162 -2.830 10.455 1.00 97.19 97 VAL A CA 1
ATOM 730 C C . VAL A 1 97 ? -13.109 -1.659 10.223 1.00 97.19 97 VAL A C 1
ATOM 732 O O . VAL A 1 97 ? -14.260 -1.807 9.811 1.00 97.19 97 VAL A O 1
ATOM 735 N N . ARG A 1 98 ? -12.596 -0.452 10.456 1.00 96.69 98 ARG A N 1
ATOM 736 C CA . ARG A 1 98 ? -13.304 0.797 10.157 1.00 96.69 98 ARG A CA 1
ATOM 737 C C . ARG A 1 98 ? -13.152 1.135 8.679 1.00 96.69 98 ARG A C 1
ATOM 739 O O . ARG A 1 98 ? -12.255 1.886 8.315 1.00 96.69 98 ARG A O 1
ATOM 746 N N . TRP A 1 99 ? -14.019 0.590 7.830 1.00 97.31 99 TRP A N 1
ATOM 747 C CA . TRP A 1 99 ? -13.956 0.781 6.372 1.00 97.31 99 TRP A CA 1
ATOM 748 C C . TRP A 1 99 ? -13.978 2.251 5.936 1.00 97.31 99 TRP A C 1
ATOM 750 O O . TRP A 1 99 ? -13.240 2.632 5.031 1.00 97.31 99 TRP A O 1
ATOM 760 N N . GLY A 1 100 ? -14.766 3.084 6.619 1.00 95.44 100 GLY A N 1
ATOM 761 C CA . GLY A 1 100 ? -15.068 4.436 6.155 1.00 95.44 100 GLY A CA 1
ATOM 762 C C . GLY A 1 100 ? -16.133 4.436 5.057 1.00 95.44 100 GLY A C 1
ATOM 763 O O . GLY A 1 100 ? -16.697 3.395 4.721 1.00 95.44 100 GLY A O 1
ATOM 764 N N . ARG A 1 101 ? -16.443 5.617 4.515 1.00 96.25 101 ARG A N 1
ATOM 765 C CA . ARG A 1 101 ? -17.374 5.772 3.386 1.00 96.25 101 ARG A CA 1
ATOM 766 C C . ARG A 1 101 ? -16.590 6.088 2.123 1.00 96.25 101 ARG A C 1
ATOM 768 O O . ARG A 1 101 ? -15.691 6.926 2.166 1.00 96.25 101 ARG A O 1
ATOM 775 N N . LEU A 1 102 ? -16.959 5.478 1.001 1.00 95.75 102 LEU A N 1
ATOM 776 C CA . LEU A 1 102 ? -16.406 5.843 -0.299 1.00 95.75 102 LEU A CA 1
ATOM 777 C C . LEU A 1 102 ? -17.072 7.142 -0.771 1.00 95.75 102 LEU A C 1
ATOM 779 O O . LEU A 1 102 ? -18.213 7.144 -1.219 1.00 95.75 102 LEU A O 1
ATOM 783 N N . THR A 1 103 ? -16.370 8.257 -0.596 1.00 97.44 103 THR A N 1
ATOM 784 C CA . THR A 1 103 ? -16.816 9.600 -0.993 1.00 97.44 103 THR A CA 1
ATOM 785 C C . THR A 1 103 ? -15.711 10.281 -1.798 1.00 97.44 103 THR A C 1
ATOM 787 O O . THR A 1 103 ? -14.547 9.894 -1.646 1.00 97.44 103 THR A O 1
ATOM 790 N N . PRO A 1 104 ? -16.011 11.322 -2.597 1.00 97.88 104 PRO A N 1
ATOM 791 C CA . PRO A 1 104 ? -14.977 12.096 -3.286 1.00 97.88 104 PRO A CA 1
ATOM 792 C C . PRO A 1 104 ? -13.891 12.620 -2.337 1.00 97.88 104 PRO A C 1
ATOM 794 O O . PRO A 1 104 ? -12.710 12.583 -2.661 1.00 97.88 104 PRO A O 1
ATOM 797 N N . THR A 1 105 ? -14.264 13.022 -1.119 1.00 96.31 105 THR A N 1
ATOM 798 C CA . THR A 1 105 ? -13.315 13.452 -0.084 1.00 96.31 105 THR A CA 1
ATOM 799 C C . THR A 1 105 ? -12.409 12.309 0.378 1.00 96.31 105 THR A C 1
ATOM 801 O O . THR A 1 105 ? -11.212 12.511 0.551 1.00 96.31 105 THR A O 1
ATOM 804 N N . THR A 1 106 ? -12.945 11.098 0.550 1.00 96.62 106 THR A N 1
ATOM 805 C CA . THR A 1 106 ? -12.156 9.897 0.886 1.00 96.62 106 THR A CA 1
ATOM 806 C C . THR A 1 106 ? -11.164 9.562 -0.225 1.00 96.62 106 THR A C 1
ATOM 808 O O . THR A 1 106 ? -10.012 9.255 0.070 1.00 96.62 106 THR A O 1
ATOM 811 N N . LEU A 1 107 ? -11.595 9.658 -1.488 1.00 97.19 107 LEU A N 1
ATOM 812 C CA . LEU A 1 107 ? -10.728 9.465 -2.652 1.00 97.19 107 LEU A CA 1
ATOM 813 C C . LEU A 1 107 ? -9.604 10.505 -2.680 1.00 97.19 107 LEU A C 1
ATOM 815 O O . LEU A 1 107 ? -8.442 10.134 -2.818 1.00 97.19 107 LEU A O 1
ATOM 819 N N . ALA A 1 108 ? -9.939 11.783 -2.481 1.00 97.12 108 ALA A N 1
ATOM 820 C CA . ALA A 1 108 ? -8.970 12.874 -2.445 1.00 97.12 108 ALA A CA 1
ATOM 821 C C . ALA A 1 108 ? -7.940 12.688 -1.322 1.00 97.12 108 ALA A C 1
ATOM 823 O O . ALA A 1 108 ? -6.746 12.829 -1.563 1.00 97.12 108 ALA A O 1
ATOM 824 N N . TRP A 1 109 ? -8.378 12.308 -0.117 1.00 97.25 109 TRP A N 1
ATOM 825 C CA . TRP A 1 109 ? -7.468 12.004 0.991 1.00 97.25 109 TRP A CA 1
ATOM 826 C C . TRP A 1 109 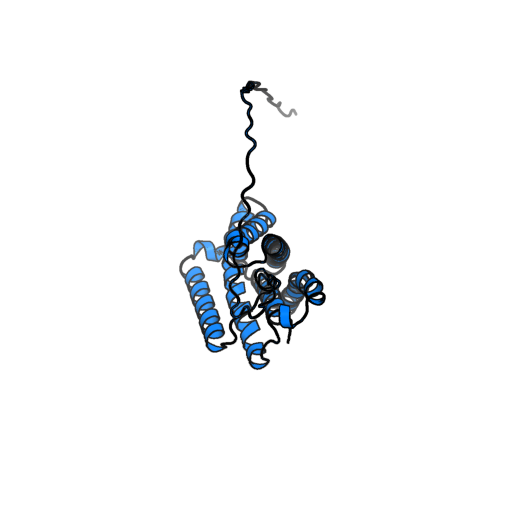? -6.602 10.774 0.732 1.00 97.25 109 TRP A C 1
ATOM 828 O O . TRP A 1 109 ? -5.432 10.780 1.099 1.00 97.25 109 TRP A O 1
ATOM 838 N N . GLY A 1 110 ? -7.163 9.730 0.120 1.00 96.94 110 GLY A N 1
ATOM 839 C CA . GLY A 1 110 ? -6.424 8.521 -0.223 1.00 96.94 110 GLY A CA 1
ATOM 840 C C . GLY A 1 110 ? -5.342 8.806 -1.258 1.00 96.94 110 GLY A C 1
ATOM 841 O O . GLY A 1 110 ? -4.157 8.712 -0.959 1.00 96.94 110 GLY A O 1
ATOM 842 N N . ILE A 1 111 ? -5.732 9.246 -2.453 1.00 96.44 111 ILE A N 1
ATOM 843 C CA . ILE A 1 111 ? -4.791 9.555 -3.542 1.00 96.44 111 ILE A CA 1
ATOM 844 C C . ILE A 1 111 ? -3.802 10.645 -3.102 1.00 96.44 111 ILE A C 1
ATOM 846 O O . ILE A 1 111 ? -2.589 10.491 -3.246 1.00 96.44 111 ILE A O 1
ATOM 850 N N . GLY A 1 112 ? -4.313 11.718 -2.493 1.00 97.25 112 GLY A N 1
ATOM 851 C CA . GLY A 1 112 ? -3.511 12.831 -1.992 1.00 97.25 112 GLY A CA 1
ATOM 852 C C . GLY A 1 112 ? -2.600 12.467 -0.822 1.00 97.25 112 GLY A C 1
ATOM 853 O O . GLY A 1 112 ? -1.634 13.181 -0.594 1.00 97.25 112 GLY A O 1
ATOM 854 N N . GLY A 1 113 ? -2.859 11.373 -0.103 1.00 97.50 113 GLY A N 1
ATOM 855 C CA . GLY A 1 113 ? -1.957 10.815 0.906 1.00 97.50 113 GLY A CA 1
ATOM 856 C C . GLY A 1 113 ? -0.882 9.898 0.319 1.00 97.50 113 GLY A C 1
ATOM 857 O O . GLY A 1 113 ? 0.232 9.852 0.837 1.00 97.50 113 GLY A O 1
ATOM 858 N N . GLY A 1 114 ? -1.175 9.222 -0.794 1.00 97.38 114 GLY A N 1
ATOM 859 C CA . GLY A 1 114 ? -0.204 8.378 -1.492 1.00 97.38 114 GLY A CA 1
ATOM 860 C C . GLY A 1 114 ? 0.931 9.165 -2.149 1.00 97.38 114 GLY A C 1
ATOM 861 O O . GLY A 1 114 ? 2.079 8.729 -2.128 1.00 97.38 114 GLY A O 1
ATOM 862 N N . VAL A 1 115 ? 0.638 10.360 -2.672 1.00 95.81 115 VAL A N 1
ATOM 863 C CA . VAL A 1 115 ? 1.651 11.259 -3.257 1.00 95.81 115 VAL A CA 1
ATOM 864 C C . VAL A 1 115 ? 2.745 11.658 -2.251 1.00 95.81 115 VAL A C 1
ATOM 866 O O . VAL A 1 115 ? 3.912 11.409 -2.544 1.00 95.81 115 VAL A O 1
ATOM 869 N N . PRO A 1 116 ? 2.445 12.237 -1.070 1.00 96.69 116 PRO A N 1
ATOM 870 C CA . PRO A 1 116 ? 3.465 12.551 -0.080 1.00 96.69 116 PRO A CA 1
ATOM 871 C C . PRO A 1 116 ? 4.108 11.292 0.502 1.00 96.69 116 PRO A C 1
ATOM 873 O O . PRO A 1 116 ? 5.287 11.351 0.822 1.00 96.69 116 PRO A O 1
ATOM 876 N N . ALA A 1 117 ? 3.403 10.155 0.580 1.00 96.69 117 ALA A N 1
ATOM 877 C CA . ALA A 1 117 ? 4.008 8.891 1.001 1.00 96.69 117 ALA A CA 1
ATOM 878 C C . ALA A 1 117 ? 5.128 8.437 0.044 1.00 96.69 117 ALA A C 1
ATOM 880 O O . ALA A 1 117 ? 6.229 8.129 0.496 1.00 96.69 117 ALA A O 1
ATOM 881 N N . ALA A 1 118 ? 4.892 8.464 -1.272 1.00 95.25 118 ALA A N 1
ATOM 882 C CA . ALA A 1 118 ? 5.909 8.132 -2.276 1.00 95.25 118 ALA A CA 1
ATOM 883 C C . ALA A 1 118 ? 6.939 9.255 -2.503 1.00 95.25 118 ALA A C 1
ATOM 885 O O . ALA A 1 118 ? 8.074 8.990 -2.903 1.00 95.25 118 ALA A O 1
ATOM 886 N N . GLY A 1 119 ? 6.555 10.507 -2.249 1.00 93.56 119 GLY A N 1
ATOM 887 C CA . GLY A 1 119 ? 7.293 11.720 -2.603 1.00 93.56 119 GLY A CA 1
ATOM 888 C C . GLY A 1 119 ? 8.775 11.725 -2.216 1.00 93.56 119 GLY A C 1
ATOM 889 O O . GLY A 1 119 ? 9.601 11.969 -3.095 1.00 93.56 119 GLY A O 1
ATOM 890 N N . PRO A 1 120 ? 9.158 11.427 -0.959 1.00 92.50 120 PRO A N 1
ATOM 891 C CA . PRO A 1 120 ? 10.561 11.398 -0.555 1.00 92.50 120 PRO A CA 1
ATOM 892 C C . PRO A 1 120 ? 11.404 10.427 -1.386 1.00 92.50 120 PRO A C 1
ATOM 894 O O . PRO A 1 120 ? 12.494 10.777 -1.834 1.00 92.50 120 PRO A O 1
ATOM 897 N N . VAL A 1 121 ? 10.885 9.224 -1.639 1.00 90.81 121 VAL A N 1
ATOM 898 C CA . VAL A 1 121 ? 11.593 8.195 -2.410 1.00 90.81 121 VAL A CA 1
ATOM 899 C C . VAL A 1 121 ? 11.650 8.581 -3.887 1.00 90.81 121 VAL A C 1
ATOM 901 O O . VAL A 1 121 ? 12.712 8.478 -4.497 1.00 90.81 121 VAL A O 1
ATOM 904 N N . LEU A 1 122 ? 10.559 9.111 -4.449 1.00 90.88 122 LEU A N 1
ATOM 905 C CA . LEU A 1 122 ? 10.528 9.633 -5.818 1.00 90.88 122 LEU A CA 1
ATOM 906 C C . LEU A 1 122 ? 11.524 10.776 -6.024 1.00 90.88 122 LEU A C 1
ATOM 908 O O . LEU A 1 122 ? 12.256 10.768 -7.011 1.00 90.88 122 LEU A O 1
ATOM 912 N N . LEU A 1 123 ? 11.600 11.723 -5.090 1.00 90.94 123 LEU A N 1
ATOM 913 C CA . LEU A 1 123 ? 12.519 12.857 -5.168 1.00 90.94 123 LEU A CA 1
ATOM 914 C C . LEU A 1 123 ? 13.979 12.397 -5.119 1.00 90.94 123 LEU A C 1
ATOM 916 O O . LEU A 1 123 ? 14.786 12.833 -5.938 1.00 90.94 123 LEU A O 1
ATOM 920 N N . LEU A 1 124 ? 14.308 11.471 -4.214 1.00 87.88 124 LEU A N 1
ATOM 921 C CA . LEU A 1 124 ? 15.637 10.857 -4.162 1.00 87.88 124 LEU A CA 1
ATOM 922 C C . LEU A 1 124 ? 15.949 10.077 -5.443 1.00 87.88 124 LEU A C 1
ATOM 924 O O . LEU A 1 124 ? 17.083 10.098 -5.921 1.00 87.88 124 LEU A O 1
ATOM 928 N N . SER A 1 125 ? 14.938 9.437 -6.034 1.00 85.19 125 SER A N 1
ATOM 929 C CA . SER A 1 125 ? 15.101 8.676 -7.268 1.00 85.19 125 SER A CA 1
ATOM 930 C C . SER A 1 125 ? 15.566 9.547 -8.422 1.00 85.19 125 SER A C 1
ATOM 932 O O . SER A 1 125 ? 16.363 9.071 -9.220 1.00 85.19 125 SER A O 1
ATOM 934 N N . LEU A 1 126 ? 15.150 10.822 -8.491 1.00 87.62 126 LEU A N 1
ATOM 935 C CA . LEU A 1 126 ? 15.523 11.740 -9.575 1.00 87.62 126 LEU A CA 1
ATOM 936 C C . LEU A 1 126 ? 17.042 11.873 -9.752 1.00 87.62 126 LEU A C 1
ATOM 938 O O . LEU A 1 126 ? 17.492 12.160 -10.857 1.00 87.62 126 LEU A O 1
ATOM 942 N N . LEU A 1 127 ? 17.817 11.598 -8.700 1.00 88.44 127 LEU A N 1
ATOM 943 C CA . LEU A 1 127 ? 19.281 11.634 -8.700 1.00 88.44 127 LEU A CA 1
ATOM 944 C C . LEU A 1 127 ? 19.939 10.374 -9.292 1.00 88.44 127 LEU A C 1
ATOM 946 O O . LEU A 1 127 ? 21.152 10.340 -9.469 1.00 88.44 127 LEU A O 1
ATOM 950 N N . THR A 1 128 ? 19.167 9.324 -9.572 1.00 84.81 128 THR A N 1
ATOM 951 C CA . THR A 1 128 ? 19.655 8.028 -10.069 1.00 84.81 128 THR A CA 1
ATOM 952 C C . THR A 1 128 ? 19.317 7.876 -11.558 1.00 84.81 128 THR A C 1
ATOM 954 O O . THR A 1 128 ? 18.195 8.173 -11.939 1.00 84.81 128 THR A O 1
ATOM 957 N N . PRO A 1 129 ? 20.199 7.427 -12.459 1.00 87.31 129 PRO A N 1
ATOM 958 C CA . PRO A 1 129 ? 19.832 7.214 -13.865 1.00 87.31 129 PRO A CA 1
ATOM 959 C C . PRO A 1 129 ? 18.682 6.206 -14.059 1.00 87.31 129 PRO A C 1
ATOM 961 O O . PRO A 1 129 ? 18.538 5.259 -13.293 1.00 87.31 129 PRO A O 1
ATOM 964 N N . MET A 1 130 ? 17.869 6.376 -15.110 1.00 84.81 130 MET A N 1
ATOM 965 C CA . MET A 1 130 ? 16.723 5.499 -15.432 1.00 84.81 130 MET A CA 1
ATOM 966 C C . MET A 1 130 ? 17.102 4.012 -15.512 1.00 84.81 130 MET A C 1
ATOM 968 O O . MET A 1 130 ? 16.390 3.145 -15.007 1.00 84.81 130 MET A O 1
ATOM 972 N N . ALA A 1 131 ? 18.244 3.721 -16.139 1.00 84.12 131 ALA A N 1
ATOM 973 C CA . ALA A 1 131 ? 18.759 2.364 -16.291 1.00 84.12 131 ALA A CA 1
ATOM 974 C C . ALA A 1 131 ? 19.026 1.694 -14.931 1.00 84.12 131 ALA A C 1
ATOM 976 O O . ALA A 1 131 ? 18.743 0.511 -14.756 1.00 84.12 131 ALA A O 1
ATOM 977 N N . ASP A 1 132 ? 19.471 2.475 -13.944 1.00 81.75 132 ASP A N 1
ATOM 978 C CA . ASP A 1 132 ? 19.765 2.001 -12.589 1.00 81.75 132 ASP A CA 1
ATOM 979 C C . ASP A 1 132 ? 18.498 1.878 -11.722 1.00 81.75 132 ASP A C 1
ATOM 981 O O . ASP A 1 132 ? 18.505 1.204 -10.691 1.00 81.75 132 ASP A O 1
ATOM 985 N N . ARG A 1 133 ? 17.379 2.469 -12.168 1.00 80.19 133 ARG A N 1
ATOM 986 C CA . ARG A 1 133 ? 16.047 2.369 -11.540 1.00 80.19 133 ARG A CA 1
ATOM 987 C C . ARG A 1 133 ? 15.216 1.183 -12.048 1.00 80.19 133 ARG A C 1
ATOM 989 O O . ARG A 1 133 ? 14.052 1.043 -11.693 1.00 80.19 133 ARG A O 1
ATOM 996 N N . GLY A 1 134 ? 15.807 0.300 -12.856 1.00 79.56 134 GLY A N 1
ATOM 997 C CA . GLY A 1 134 ? 15.116 -0.858 -13.435 1.00 79.56 134 GLY A CA 1
ATOM 998 C C . GLY A 1 134 ? 14.506 -0.605 -14.816 1.00 79.56 134 GLY A C 1
ATOM 999 O O . GLY A 1 134 ? 13.799 -1.472 -15.322 1.00 79.56 134 GLY A O 1
ATOM 1000 N N . GLY A 1 135 ? 14.813 0.540 -15.436 1.00 84.06 135 GLY A N 1
ATOM 1001 C CA . GLY A 1 135 ? 14.392 0.875 -16.794 1.00 84.06 135 GLY A CA 1
ATOM 1002 C C . GLY A 1 135 ? 12.919 1.270 -16.918 1.00 84.06 135 GLY A C 1
ATOM 1003 O O . GLY A 1 135 ? 12.158 1.257 -15.950 1.00 84.06 135 GLY A O 1
ATOM 1004 N N . ALA A 1 136 ? 12.524 1.617 -18.144 1.00 87.31 136 ALA A N 1
ATOM 1005 C CA . ALA A 1 136 ? 11.163 2.046 -18.442 1.00 87.31 136 ALA A CA 1
ATOM 1006 C C . ALA A 1 136 ? 10.132 0.955 -18.104 1.00 87.31 136 ALA A C 1
ATOM 1008 O O . ALA A 1 136 ? 10.373 -0.247 -18.278 1.00 87.31 136 ALA A O 1
ATOM 1009 N N . VAL A 1 137 ? 8.971 1.363 -17.599 1.00 89.31 137 VAL A N 1
ATOM 1010 C CA . VAL A 1 137 ? 7.818 0.469 -17.417 1.00 89.31 137 VAL A CA 1
ATOM 1011 C C . VAL A 1 137 ? 7.050 0.379 -18.733 1.00 89.31 137 VAL A C 1
ATOM 1013 O O . VAL A 1 137 ? 6.767 1.393 -19.367 1.00 89.31 137 VAL A O 1
ATOM 1016 N N . ALA A 1 138 ? 6.682 -0.834 -19.153 1.00 90.25 138 ALA A N 1
ATOM 1017 C CA . ALA A 1 138 ? 5.853 -1.006 -20.340 1.00 90.25 138 ALA A CA 1
ATOM 1018 C C . ALA A 1 138 ? 4.489 -0.320 -20.145 1.00 90.25 138 ALA A C 1
ATOM 1020 O O . ALA A 1 138 ? 3.775 -0.605 -19.184 1.00 90.25 138 ALA A O 1
ATOM 1021 N N . VAL A 1 139 ? 4.094 0.541 -21.089 1.00 90.38 139 VAL A N 1
ATOM 1022 C CA . VAL A 1 139 ? 2.818 1.288 -21.043 1.00 90.38 139 VAL A CA 1
ATOM 1023 C C . VAL A 1 139 ? 1.613 0.350 -20.896 1.00 90.38 139 VAL A C 1
ATOM 1025 O O . VAL A 1 139 ? 0.637 0.677 -20.225 1.00 90.38 139 VAL A O 1
ATOM 1028 N N . THR A 1 140 ? 1.705 -0.857 -21.457 1.00 91.81 140 THR A N 1
ATOM 1029 C CA . THR A 1 140 ? 0.685 -1.910 -21.351 1.00 91.81 140 THR A CA 1
ATOM 1030 C C . THR A 1 140 ? 0.441 -2.397 -19.918 1.00 91.81 140 THR A C 1
ATOM 1032 O O . THR A 1 140 ? -0.626 -2.943 -19.643 1.00 91.81 140 THR A O 1
ATOM 1035 N N . LEU A 1 141 ? 1.381 -2.180 -18.991 1.00 93.25 141 LEU A N 1
ATOM 1036 C CA . LEU A 1 141 ? 1.241 -2.531 -17.575 1.00 93.25 141 LEU A CA 1
ATOM 1037 C C . LEU A 1 141 ? 0.598 -1.423 -16.739 1.00 93.25 141 LEU A C 1
ATOM 1039 O O . LEU A 1 141 ? 0.106 -1.714 -15.650 1.00 93.25 141 LEU A O 1
ATOM 1043 N N . LEU A 1 142 ? 0.539 -0.181 -17.232 1.00 91.19 142 LEU A N 1
ATOM 1044 C CA . LEU A 1 142 ? -0.039 0.947 -16.494 1.00 91.19 142 LEU A CA 1
ATOM 1045 C C . LEU A 1 142 ? -1.477 0.737 -15.996 1.00 91.19 142 LEU A C 1
ATOM 1047 O O . LEU A 1 142 ? -1.756 1.227 -14.910 1.00 91.19 142 LEU A O 1
ATOM 1051 N N . PRO A 1 143 ? -2.395 0.032 -16.688 1.00 91.62 143 PRO A N 1
ATOM 1052 C CA . PRO A 1 143 ? -3.710 -0.265 -16.113 1.00 91.62 143 PRO A CA 1
ATOM 1053 C C . PRO A 1 143 ? -3.688 -1.426 -15.103 1.00 91.62 143 PRO A C 1
ATOM 1055 O O . PRO A 1 143 ? -4.531 -1.483 -14.209 1.00 91.62 143 PRO A O 1
ATOM 1058 N N . VAL A 1 144 ? -2.726 -2.346 -15.212 1.00 95.62 144 VAL A N 1
ATOM 1059 C CA . VAL A 1 144 ? -2.627 -3.542 -14.355 1.00 95.62 144 VAL A CA 1
ATOM 1060 C C . VAL A 1 144 ? -1.950 -3.224 -13.023 1.00 95.62 144 VAL A C 1
ATOM 1062 O O . VAL A 1 144 ? -2.387 -3.701 -11.976 1.00 95.62 144 VAL A O 1
ATOM 1065 N N . LEU A 1 145 ? -0.916 -2.386 -13.048 1.00 95.00 145 LEU A N 1
ATOM 1066 C CA . LEU A 1 145 ? -0.169 -1.955 -11.869 1.00 95.00 145 LEU A CA 1
ATOM 1067 C C . LEU A 1 145 ? -1.037 -1.324 -10.770 1.00 95.00 145 LEU A C 1
ATOM 1069 O O . LEU A 1 145 ? -0.925 -1.775 -9.635 1.00 95.00 145 LEU A O 1
ATOM 1073 N N . PRO A 1 146 ? -1.924 -0.346 -11.031 1.00 95.06 146 PRO A N 1
ATOM 1074 C CA . PRO A 1 146 ? -2.755 0.229 -9.984 1.00 95.06 146 PRO A CA 1
ATOM 1075 C C . PRO A 1 146 ? -3.746 -0.801 -9.441 1.00 95.06 146 PRO A C 1
ATOM 1077 O O . PRO A 1 146 ? -3.980 -0.818 -8.239 1.00 95.06 146 PRO A O 1
ATOM 1080 N N . ALA A 1 147 ? -4.284 -1.697 -10.277 1.00 96.06 147 ALA A N 1
ATOM 1081 C CA . ALA A 1 147 ? -5.174 -2.761 -9.814 1.00 96.06 147 ALA A CA 1
ATOM 1082 C C . ALA A 1 147 ? -4.451 -3.729 -8.863 1.00 96.06 147 ALA A C 1
ATOM 1084 O O . ALA A 1 147 ? -4.952 -4.019 -7.776 1.00 96.06 147 ALA A O 1
ATOM 1085 N N . PHE A 1 148 ? -3.254 -4.184 -9.244 1.00 97.38 148 PHE A N 1
ATOM 1086 C CA . PHE A 1 148 ? -2.420 -5.046 -8.410 1.00 97.38 148 PHE A CA 1
ATOM 1087 C C . PHE A 1 148 ? -1.987 -4.344 -7.115 1.00 97.38 148 PHE A C 1
ATOM 1089 O O . PHE A 1 148 ? -2.189 -4.891 -6.030 1.00 97.38 148 PHE A O 1
ATOM 1096 N N . SER A 1 149 ? -1.471 -3.116 -7.213 1.00 96.94 149 SER A N 1
ATOM 1097 C CA . SER A 1 149 ? -1.062 -2.320 -6.055 1.00 96.94 149 SER A CA 1
ATOM 1098 C C . SER A 1 149 ? -2.236 -2.078 -5.111 1.00 96.94 149 SER A C 1
ATOM 1100 O O . SER A 1 149 ? -2.097 -2.271 -3.910 1.00 96.94 149 SER A O 1
ATOM 1102 N N . LEU A 1 150 ? -3.418 -1.712 -5.605 1.00 97.38 150 LEU A N 1
ATOM 1103 C CA . LEU A 1 150 ? -4.585 -1.520 -4.741 1.00 97.38 150 LEU A CA 1
ATOM 1104 C C . LEU A 1 150 ? -5.025 -2.824 -4.069 1.00 97.38 150 LEU A C 1
ATOM 1106 O O . LEU A 1 150 ? -5.357 -2.804 -2.888 1.00 97.38 150 LEU A O 1
ATOM 1110 N N . ALA A 1 151 ? -5.010 -3.949 -4.785 1.00 97.88 151 ALA A N 1
ATOM 1111 C CA . ALA A 1 151 ? -5.386 -5.247 -4.231 1.00 97.88 151 ALA A CA 1
ATOM 1112 C C . ALA A 1 151 ? -4.445 -5.700 -3.104 1.00 97.88 151 ALA A C 1
ATOM 1114 O O . ALA A 1 151 ? -4.916 -6.045 -2.018 1.00 97.88 151 ALA A O 1
ATOM 1115 N N . GLY A 1 152 ? -3.132 -5.667 -3.352 1.00 96.06 152 GLY A N 1
ATOM 1116 C CA . GLY A 1 152 ? -2.114 -6.029 -2.365 1.00 96.06 152 GLY A CA 1
ATOM 1117 C C . GLY A 1 152 ? -2.181 -5.140 -1.128 1.00 96.06 152 GLY A C 1
ATOM 1118 O O . GLY A 1 152 ? -2.320 -5.620 -0.004 1.00 96.06 152 GLY A O 1
ATOM 1119 N N . ASN A 1 153 ? -2.202 -3.828 -1.350 1.00 97.69 153 ASN A N 1
ATOM 1120 C CA . ASN A 1 153 ? -2.180 -2.868 -0.256 1.00 97.69 153 ASN A CA 1
ATOM 1121 C C . ASN A 1 153 ? -3.507 -2.818 0.508 1.00 97.69 153 ASN A C 1
ATOM 1123 O O . ASN A 1 153 ? -3.504 -2.576 1.709 1.00 97.69 153 ASN A O 1
ATOM 1127 N N . LEU A 1 154 ? -4.649 -3.132 -0.115 1.00 98.31 154 LEU A N 1
ATOM 1128 C CA . LEU A 1 154 ? -5.898 -3.319 0.626 1.00 98.31 154 LEU A CA 1
ATOM 1129 C C . LEU A 1 154 ? -5.787 -4.462 1.642 1.00 98.31 154 LEU A C 1
ATOM 1131 O O . LEU A 1 154 ? -6.263 -4.313 2.769 1.00 98.31 154 LEU A O 1
ATOM 1135 N N . ALA A 1 155 ? -5.174 -5.584 1.261 1.00 97.75 155 ALA A N 1
ATOM 1136 C CA . ALA A 1 155 ? -4.968 -6.706 2.172 1.00 97.75 155 ALA A CA 1
ATOM 1137 C C . ALA A 1 155 ? -4.107 -6.290 3.367 1.0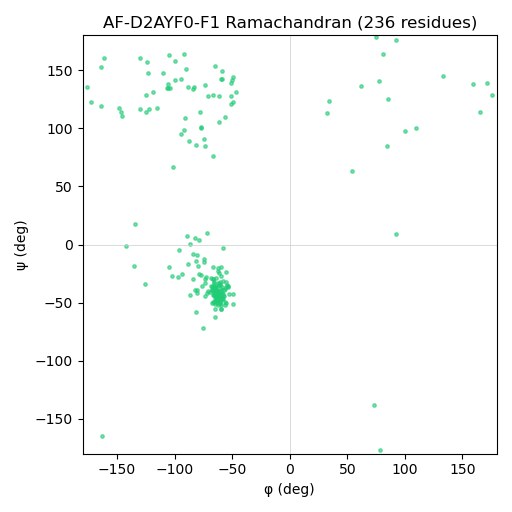0 97.75 155 ALA A C 1
ATOM 1139 O O . ALA A 1 155 ? -4.488 -6.518 4.518 1.00 97.75 155 ALA A O 1
ATOM 1140 N N . GLU A 1 156 ? -2.991 -5.610 3.102 1.00 97.25 156 GLU A N 1
ATOM 1141 C CA . GLU A 1 156 ? -2.124 -5.078 4.151 1.00 97.25 156 GLU A CA 1
ATOM 1142 C C . GLU A 1 156 ? -2.863 -4.090 5.056 1.00 97.25 156 GLU A C 1
ATOM 1144 O O . GLU A 1 156 ? -2.823 -4.223 6.278 1.00 97.25 156 GLU A O 1
ATOM 1149 N N . GLU A 1 157 ? -3.620 -3.148 4.499 1.00 98.19 157 GLU A N 1
ATOM 1150 C CA . GLU A 1 157 ? -4.375 -2.189 5.303 1.00 98.19 157 GLU A CA 1
ATOM 1151 C C . GLU A 1 157 ? -5.485 -2.851 6.131 1.00 98.19 157 GLU A C 1
ATOM 1153 O O . GLU A 1 157 ? -5.741 -2.434 7.264 1.00 98.19 157 GLU A O 1
ATOM 1158 N N . VAL A 1 158 ? -6.118 -3.919 5.644 1.00 98.00 158 VAL A N 1
ATOM 1159 C CA . VAL A 1 158 ? -7.058 -4.707 6.456 1.00 98.00 158 VAL A CA 1
ATOM 1160 C C . VAL A 1 158 ? -6.337 -5.358 7.640 1.00 98.00 158 VAL A C 1
ATOM 1162 O O . VAL A 1 158 ? -6.821 -5.259 8.772 1.00 98.00 158 VAL A O 1
ATOM 1165 N N . LEU A 1 159 ? -5.170 -5.965 7.419 1.00 96.56 159 LEU A N 1
ATOM 1166 C CA . LEU A 1 159 ? -4.398 -6.618 8.480 1.00 96.56 159 LEU A CA 1
ATOM 1167 C C . LEU A 1 159 ? -3.839 -5.607 9.489 1.00 96.56 159 LEU A C 1
ATOM 1169 O O . LEU A 1 159 ? -4.027 -5.753 10.700 1.00 96.56 159 LEU A O 1
ATOM 1173 N N . PHE A 1 160 ? -3.183 -4.555 9.010 1.00 96.81 160 PHE A N 1
ATOM 1174 C CA . PHE A 1 160 ? -2.450 -3.618 9.853 1.00 96.81 160 PHE A CA 1
ATOM 1175 C C . PHE A 1 160 ? -3.327 -2.489 10.394 1.00 96.81 160 PHE A C 1
ATOM 1177 O O . PHE A 1 160 ? -3.237 -2.167 11.578 1.00 96.81 160 PHE A O 1
ATOM 1184 N N . ARG A 1 161 ? -4.192 -1.881 9.576 1.00 97.44 161 ARG A N 1
ATOM 1185 C CA . ARG A 1 161 ? -4.997 -0.701 9.964 1.00 97.44 161 ARG A CA 1
ATOM 1186 C C . ARG A 1 161 ? -6.408 -1.089 10.399 1.00 97.44 161 ARG A C 1
ATOM 1188 O O . ARG A 1 161 ? -7.007 -0.418 11.247 1.00 97.44 161 ARG A O 1
ATOM 1195 N N . GLY A 1 162 ? -6.917 -2.197 9.868 1.00 96.69 162 GLY A N 1
ATOM 1196 C CA . GLY A 1 162 ? -8.130 -2.852 10.338 1.00 96.69 162 GLY A CA 1
ATOM 1197 C C . GLY A 1 162 ? -7.892 -3.606 11.644 1.00 96.69 162 GLY A C 1
ATOM 1198 O O . GLY A 1 162 ? -8.353 -3.170 12.700 1.00 96.69 162 GLY A O 1
ATOM 1199 N N . PHE A 1 163 ? -7.164 -4.723 11.595 1.00 96.25 163 PHE A N 1
ATOM 1200 C CA . PHE A 1 163 ? -7.043 -5.622 12.747 1.00 96.25 163 PHE A CA 1
ATOM 1201 C C . PHE A 1 163 ? -6.013 -5.164 13.778 1.00 96.25 163 PHE A C 1
ATOM 1203 O O . PHE A 1 163 ? -6.378 -4.964 14.938 1.00 96.25 163 PHE A O 1
ATOM 1210 N N . LEU A 1 164 ? -4.745 -4.989 13.393 1.00 95.12 164 LEU A N 1
ATOM 1211 C CA . LEU A 1 164 ? -3.670 -4.696 14.346 1.00 95.12 164 LEU A CA 1
ATOM 1212 C C . LEU A 1 164 ? -3.876 -3.339 15.023 1.00 95.12 164 LEU A C 1
ATOM 1214 O O . LEU A 1 164 ? -3.952 -3.273 16.248 1.00 95.12 164 LEU A O 1
ATOM 1218 N N . GLN A 1 165 ? -4.017 -2.263 14.248 1.00 96.31 165 GLN A N 1
ATOM 1219 C CA . GLN A 1 165 ? -4.286 -0.932 14.786 1.00 96.31 165 GLN A CA 1
ATOM 1220 C C . GLN A 1 165 ? -5.621 -0.906 15.533 1.00 96.31 165 GLN A C 1
ATOM 1222 O O . GLN A 1 165 ? -5.673 -0.382 16.642 1.00 96.31 165 GLN A O 1
ATOM 1227 N N . GLY A 1 166 ? -6.680 -1.514 14.984 1.00 95.31 166 GLY A N 1
ATOM 1228 C CA . GLY A 1 166 ? -7.979 -1.593 15.656 1.00 95.31 166 GLY A CA 1
ATOM 1229 C C . GLY A 1 166 ? -7.907 -2.289 17.019 1.00 95.31 166 GLY A C 1
ATOM 1230 O O . GLY A 1 166 ? -8.559 -1.851 17.965 1.00 95.31 166 GLY A O 1
ATOM 1231 N N . ARG A 1 167 ? -7.068 -3.323 17.157 1.00 94.38 167 ARG A N 1
ATOM 1232 C CA . ARG A 1 167 ? -6.808 -3.994 18.437 1.00 94.38 167 ARG A CA 1
ATOM 1233 C C . ARG A 1 167 ? -5.934 -3.151 19.361 1.00 94.38 167 ARG A C 1
ATOM 1235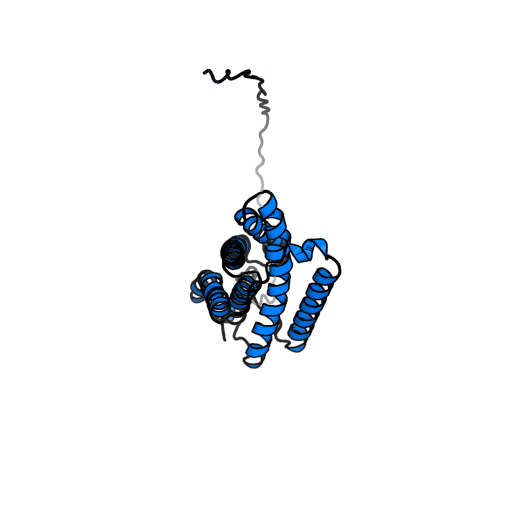 O O . ARG A 1 167 ? -6.216 -3.066 20.554 1.00 94.38 167 ARG A O 1
ATOM 1242 N N . LEU A 1 168 ? -4.872 -2.546 18.837 1.00 93.81 168 LEU A N 1
ATOM 1243 C CA . LEU A 1 168 ? -3.949 -1.735 19.627 1.00 93.81 168 LEU A CA 1
ATOM 1244 C C . LEU A 1 168 ? -4.626 -0.487 20.178 1.00 93.81 168 LEU A C 1
ATOM 1246 O O . LEU A 1 168 ? -4.378 -0.155 21.327 1.00 93.81 168 LEU A O 1
ATOM 1250 N N . GLU A 1 169 ? -5.533 0.148 19.443 1.00 93.69 169 GLU A N 1
ATOM 1251 C CA . GLU A 1 169 ? -6.295 1.311 19.920 1.00 93.69 169 GLU A CA 1
ATOM 1252 C C . GLU A 1 169 ? -7.146 1.027 21.165 1.00 93.69 169 GLU A C 1
ATOM 1254 O O . GLU A 1 169 ? -7.493 1.951 21.893 1.00 93.69 169 GLU A O 1
ATOM 1259 N N . GLN A 1 170 ? -7.439 -0.241 21.466 1.00 92.50 170 GLN A N 1
ATOM 1260 C CA . GLN A 1 170 ? -8.119 -0.622 22.708 1.00 92.50 170 GLN A CA 1
ATOM 1261 C C . GLN A 1 170 ? -7.199 -0.550 23.938 1.00 92.50 170 GLN A C 1
ATOM 1263 O O . GLN A 1 170 ? -7.676 -0.623 25.067 1.00 92.50 170 GLN A O 1
ATOM 1268 N N . ARG A 1 171 ? -5.876 -0.475 23.741 1.00 92.62 171 ARG A N 1
ATOM 1269 C CA . ARG A 1 171 ? -4.866 -0.558 24.814 1.00 92.62 171 ARG A CA 1
ATOM 1270 C C . ARG A 1 171 ? -3.758 0.495 24.714 1.00 92.62 171 ARG A C 1
ATOM 1272 O O . ARG A 1 171 ? -3.012 0.690 25.668 1.00 92.62 171 ARG A O 1
ATOM 1279 N N . THR A 1 172 ? -3.569 1.115 23.554 1.00 92.25 172 THR A N 1
ATOM 1280 C CA . THR A 1 172 ? -2.440 1.992 23.230 1.00 92.25 172 THR A CA 1
ATOM 1281 C C . THR A 1 172 ? -2.726 2.864 21.995 1.00 92.25 172 THR A C 1
ATOM 1283 O O . THR A 1 172 ? -3.878 3.030 21.610 1.00 92.25 172 THR A O 1
ATOM 1286 N N . SER A 1 173 ? -1.698 3.478 21.396 1.00 89.50 173 SER A N 1
ATOM 1287 C CA . SER A 1 173 ? -1.817 4.450 20.305 1.00 89.50 173 SER A CA 1
ATOM 1288 C C . SER A 1 173 ? -1.565 3.862 18.911 1.00 89.50 173 SER A C 1
ATOM 1290 O O . SER A 1 173 ? -0.846 2.875 18.742 1.00 89.50 173 SER A O 1
ATOM 1292 N N . ALA A 1 174 ? -2.094 4.545 17.891 1.00 88.44 174 ALA A N 1
ATOM 1293 C CA . ALA A 1 174 ? -1.897 4.219 16.476 1.00 88.44 174 ALA A CA 1
ATOM 1294 C C . ALA A 1 174 ? -0.419 4.244 16.031 1.00 88.44 174 ALA A C 1
ATOM 1296 O O . ALA A 1 174 ? -0.030 3.497 15.139 1.00 88.44 174 ALA A O 1
ATOM 1297 N N . ILE A 1 175 ? 0.431 5.035 16.696 1.00 90.62 175 ILE A N 1
ATOM 1298 C CA . ILE A 1 175 ? 1.874 5.106 16.408 1.00 90.62 175 ILE A CA 1
ATOM 1299 C C . ILE A 1 175 ? 2.539 3.736 16.592 1.00 90.62 175 ILE A C 1
ATOM 1301 O O . ILE A 1 175 ? 3.385 3.345 15.793 1.00 90.62 175 ILE A O 1
ATOM 1305 N N . ARG A 1 176 ? 2.133 2.962 17.610 1.00 90.00 176 ARG A N 1
ATOM 1306 C CA . ARG A 1 176 ? 2.680 1.612 17.816 1.00 90.00 176 ARG A CA 1
ATOM 1307 C C . ARG A 1 176 ? 2.297 0.654 16.693 1.00 90.00 176 ARG A C 1
ATOM 1309 O O . ARG A 1 176 ? 3.091 -0.218 16.363 1.00 90.00 176 ARG A O 1
ATOM 1316 N N . ALA A 1 177 ? 1.119 0.830 16.095 1.00 88.44 177 ALA A N 1
ATOM 1317 C CA . ALA A 1 177 ? 0.720 0.046 14.933 1.00 88.44 177 ALA A CA 1
ATOM 1318 C C . ALA A 1 177 ? 1.623 0.351 13.727 1.00 88.44 177 ALA A C 1
ATOM 1320 O O . ALA A 1 177 ? 2.090 -0.580 13.081 1.00 88.44 177 ALA A O 1
ATOM 1321 N N . ALA A 1 178 ? 1.945 1.627 13.485 1.00 88.38 178 ALA A N 1
ATOM 1322 C CA . ALA A 1 178 ? 2.881 2.026 12.430 1.00 88.38 178 ALA A CA 1
ATOM 1323 C C . ALA A 1 178 ? 4.312 1.501 12.672 1.00 88.38 178 ALA A C 1
ATOM 1325 O O . ALA A 1 178 ? 4.965 1.038 11.741 1.00 88.38 178 ALA A O 1
ATOM 1326 N N . LEU A 1 179 ? 4.786 1.500 13.923 1.00 92.25 179 LEU A N 1
ATOM 1327 C CA . LEU A 1 179 ? 6.086 0.912 14.275 1.00 92.25 179 LEU A CA 1
ATOM 1328 C C . LEU A 1 179 ? 6.130 -0.600 14.021 1.00 92.25 179 LEU A C 1
ATOM 1330 O O . LEU A 1 179 ? 7.110 -1.099 13.476 1.00 92.25 179 LEU A O 1
ATOM 1334 N N . LEU A 1 180 ? 5.076 -1.331 14.396 1.00 90.81 180 LEU A N 1
ATOM 1335 C CA . LEU A 1 180 ? 4.992 -2.769 14.129 1.00 90.81 180 LEU A CA 1
ATOM 1336 C C . LEU A 1 180 ? 4.860 -3.066 12.634 1.00 90.81 180 LEU A C 1
ATOM 1338 O O . LEU A 1 180 ? 5.472 -4.017 12.162 1.00 90.81 180 LEU A O 1
ATOM 1342 N N . PHE A 1 181 ? 4.127 -2.236 11.889 1.00 88.94 181 PHE A N 1
A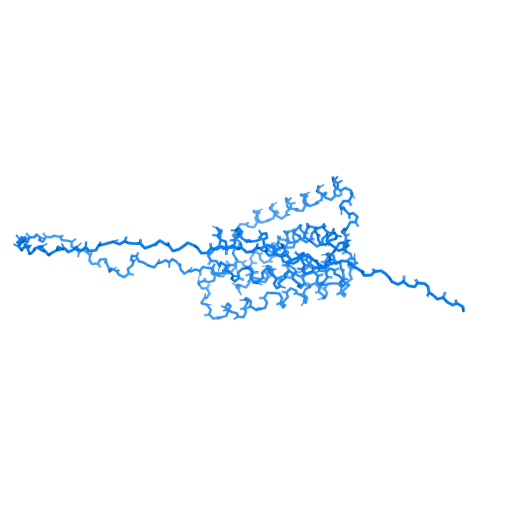TOM 1343 C CA . PHE A 1 181 ? 4.065 -2.318 10.431 1.00 88.94 181 PHE A CA 1
ATOM 1344 C C . PHE A 1 181 ? 5.463 -2.219 9.805 1.00 88.94 181 PHE A C 1
ATOM 1346 O O . PHE A 1 181 ? 5.855 -3.106 9.048 1.00 88.94 181 PHE A O 1
ATOM 1353 N N . ALA A 1 182 ? 6.261 -1.219 10.194 1.00 89.94 182 ALA A N 1
ATOM 1354 C CA . ALA A 1 182 ? 7.649 -1.104 9.743 1.00 89.94 182 ALA A CA 1
ATOM 1355 C C . ALA A 1 182 ? 8.507 -2.303 10.192 1.00 89.94 182 ALA A C 1
ATOM 1357 O O . ALA A 1 182 ? 9.301 -2.831 9.418 1.00 89.94 182 ALA A O 1
ATOM 1358 N N . ALA A 1 183 ? 8.320 -2.795 11.422 1.00 89.69 183 ALA A N 1
ATOM 1359 C CA . ALA A 1 183 ? 9.052 -3.957 11.927 1.00 89.69 183 ALA A CA 1
ATOM 1360 C C . ALA A 1 183 ? 8.740 -5.251 11.149 1.00 89.69 183 ALA A C 1
ATOM 1362 O O . ALA A 1 183 ? 9.647 -6.048 10.917 1.00 89.69 183 ALA A O 1
ATOM 1363 N N . CYS A 1 184 ? 7.501 -5.450 10.687 1.00 90.75 184 CYS A N 1
ATOM 1364 C CA . CYS A 1 184 ? 7.139 -6.582 9.824 1.00 90.75 184 CYS A CA 1
ATOM 1365 C C . CYS A 1 184 ? 7.901 -6.577 8.489 1.00 90.75 184 CYS A C 1
ATOM 1367 O O . CYS A 1 184 ? 8.134 -7.637 7.911 1.00 90.75 184 CYS A O 1
ATOM 1369 N N . HIS A 1 185 ? 8.369 -5.410 8.046 1.00 88.00 185 HIS A N 1
ATOM 1370 C CA . HIS A 1 185 ? 9.176 -5.258 6.840 1.00 88.00 185 HIS A CA 1
ATOM 1371 C C . HIS A 1 185 ? 10.681 -5.453 7.082 1.00 88.00 185 HIS A C 1
ATOM 1373 O O . HIS A 1 185 ? 11.460 -5.403 6.132 1.00 88.00 185 HIS A O 1
ATOM 1379 N N . ALA A 1 186 ? 11.120 -5.747 8.315 1.00 87.38 186 ALA A N 1
ATOM 1380 C CA . ALA A 1 186 ? 12.528 -6.015 8.628 1.00 87.38 186 ALA A CA 1
ATOM 1381 C C . ALA A 1 186 ? 13.110 -7.169 7.803 1.00 87.38 186 ALA A C 1
ATOM 1383 O O . ALA A 1 186 ? 14.241 -7.068 7.330 1.00 87.38 186 ALA A O 1
ATOM 1384 N N . SER A 1 187 ? 12.335 -8.237 7.579 1.00 80.94 187 SER A N 1
ATOM 1385 C CA . SER A 1 187 ? 12.771 -9.355 6.732 1.00 80.94 187 SER A CA 1
ATOM 1386 C C . SER A 1 187 ? 12.967 -8.908 5.280 1.00 80.94 187 SER A C 1
ATOM 1388 O O . SER A 1 187 ? 14.036 -9.123 4.715 1.00 80.94 187 SER A O 1
ATOM 1390 N N . LEU A 1 188 ? 12.001 -8.183 4.701 1.00 78.00 188 LEU A N 1
ATOM 1391 C CA . LEU A 1 188 ? 12.119 -7.613 3.350 1.00 78.00 188 LEU A CA 1
ATOM 1392 C C . LEU A 1 188 ? 13.337 -6.684 3.224 1.00 78.00 188 LEU A C 1
ATOM 1394 O O . LEU A 1 188 ? 14.089 -6.771 2.254 1.00 78.00 188 LEU A O 1
ATOM 1398 N N . ALA A 1 189 ? 13.568 -5.842 4.231 1.00 81.44 189 ALA A N 1
ATOM 1399 C CA . ALA A 1 189 ? 14.679 -4.896 4.266 1.00 81.44 189 ALA A CA 1
ATOM 1400 C C . ALA A 1 189 ? 16.055 -5.560 4.408 1.00 81.44 189 ALA A C 1
ATOM 1402 O O . ALA A 1 189 ? 17.043 -4.980 3.973 1.00 81.44 189 ALA A O 1
ATOM 1403 N N . SER A 1 190 ? 16.136 -6.732 5.044 1.00 79.38 190 SER A N 1
ATOM 1404 C CA . SER A 1 190 ? 17.412 -7.396 5.354 1.00 79.38 190 SER A CA 1
ATOM 1405 C C . SER A 1 190 ? 17.735 -8.597 4.467 1.00 79.38 190 SER A C 1
ATOM 1407 O O . SER A 1 190 ? 18.898 -8.986 4.411 1.00 79.38 190 SER A O 1
ATOM 1409 N N . THR A 1 191 ? 16.740 -9.190 3.798 1.00 73.88 191 THR A N 1
ATOM 1410 C CA . THR A 1 191 ? 16.918 -10.459 3.067 1.00 73.88 191 THR A CA 1
ATOM 1411 C C . THR A 1 191 ? 16.504 -10.409 1.601 1.00 73.88 191 THR A C 1
ATOM 1413 O O . THR A 1 191 ? 17.124 -11.083 0.786 1.00 73.88 191 THR A O 1
ATOM 1416 N N . VAL A 1 192 ? 15.471 -9.634 1.254 1.00 72.31 192 VAL A N 1
ATOM 1417 C CA . VAL A 1 192 ? 14.888 -9.633 -0.103 1.00 72.31 192 VAL A CA 1
ATOM 1418 C C . VAL A 1 192 ? 15.333 -8.421 -0.917 1.00 72.31 192 VAL A C 1
ATOM 1420 O O . VAL A 1 192 ? 15.377 -8.478 -2.142 1.00 72.31 192 VAL A O 1
ATOM 1423 N N . THR A 1 193 ? 15.662 -7.319 -0.246 1.00 72.12 193 THR A N 1
ATOM 1424 C CA . THR A 1 193 ? 16.051 -6.065 -0.894 1.00 72.12 193 THR A CA 1
ATOM 1425 C C . THR A 1 193 ? 17.428 -5.616 -0.429 1.00 72.12 193 THR A C 1
ATOM 1427 O O . THR A 1 193 ? 17.782 -5.772 0.737 1.00 72.12 193 THR A O 1
ATOM 1430 N N . ASP A 1 194 ? 18.168 -4.958 -1.319 1.00 72.88 194 ASP A N 1
ATOM 1431 C CA . ASP A 1 194 ? 19.418 -4.266 -0.972 1.00 72.88 194 ASP A CA 1
ATOM 1432 C C . ASP A 1 194 ? 19.172 -2.866 -0.387 1.00 72.88 194 ASP A C 1
ATOM 1434 O O . ASP A 1 194 ? 20.112 -2.094 -0.170 1.00 72.88 194 ASP A O 1
ATOM 1438 N N . ALA A 1 195 ? 17.902 -2.507 -0.165 1.00 79.00 195 ALA A N 1
ATOM 1439 C CA . ALA A 1 195 ? 17.525 -1.204 0.348 1.00 79.00 195 ALA A CA 1
ATOM 1440 C C . ALA A 1 195 ? 18.017 -1.043 1.791 1.00 79.00 195 ALA A C 1
ATOM 1442 O O . ALA A 1 195 ? 18.694 -0.063 2.092 1.00 79.00 195 ALA A O 1
ATOM 1443 N N . GLY A 1 196 ? 17.753 -2.011 2.675 1.00 86.00 196 GLY A N 1
ATOM 1444 C CA . GLY A 1 196 ? 18.151 -1.931 4.080 1.00 86.00 196 GLY A CA 1
ATOM 1445 C C . GLY A 1 196 ? 17.306 -0.938 4.886 1.00 86.00 196 GLY A C 1
ATOM 1446 O O . GLY A 1 196 ? 16.087 -0.851 4.744 1.00 86.00 196 GLY A O 1
ATOM 1447 N N . TRP A 1 197 ? 17.960 -0.162 5.752 1.00 87.06 197 TRP A N 1
ATOM 1448 C CA . TRP A 1 197 ? 17.297 0.781 6.662 1.00 87.06 197 TRP A CA 1
ATOM 1449 C C . TRP A 1 197 ? 16.410 1.864 5.994 1.00 87.06 197 TRP A C 1
ATOM 1451 O O . TRP A 1 197 ? 15.404 2.229 6.607 1.00 87.06 197 TRP A O 1
ATOM 1461 N N . PRO A 1 198 ? 16.680 2.381 4.773 1.00 88.50 198 PRO A N 1
ATOM 1462 C CA . PRO A 1 198 ? 15.783 3.302 4.081 1.00 88.50 198 PRO A CA 1
ATOM 1463 C C . PRO A 1 198 ? 14.405 2.694 3.809 1.00 88.50 198 PRO A C 1
ATOM 1465 O O . PRO A 1 198 ? 13.419 3.417 3.914 1.00 88.50 198 PRO A O 1
ATOM 1468 N N . LEU A 1 199 ? 14.305 1.381 3.545 1.00 88.56 199 LEU A N 1
ATOM 1469 C CA . LEU A 1 199 ? 13.007 0.712 3.380 1.00 88.56 199 LEU A CA 1
ATOM 1470 C C . LEU A 1 199 ? 12.200 0.746 4.684 1.00 88.56 199 LEU A C 1
ATOM 1472 O O . LEU A 1 199 ? 10.997 0.992 4.665 1.00 88.56 199 LEU A O 1
ATOM 1476 N N . LEU A 1 200 ? 12.858 0.563 5.830 1.00 91.62 200 LEU A N 1
ATOM 1477 C CA . LEU A 1 200 ? 12.205 0.651 7.141 1.00 91.62 200 LEU A CA 1
ATOM 1478 C C . LEU A 1 200 ? 11.756 2.077 7.465 1.00 91.62 200 LEU A C 1
ATOM 1480 O O . LEU A 1 200 ? 10.665 2.280 7.990 1.00 91.62 200 LEU A O 1
ATOM 1484 N N . THR A 1 201 ? 12.569 3.074 7.116 1.00 92.44 201 THR A N 1
ATOM 1485 C CA . THR A 1 201 ? 12.197 4.486 7.278 1.00 92.44 201 THR A CA 1
ATOM 1486 C C . THR A 1 201 ? 11.009 4.852 6.391 1.00 92.44 201 THR A C 1
ATOM 1488 O O . THR A 1 201 ? 10.073 5.495 6.864 1.00 92.44 201 THR A O 1
ATOM 1491 N N . PHE A 1 202 ? 11.023 4.413 5.129 1.00 92.56 202 PHE A N 1
ATOM 1492 C CA . PHE A 1 202 ? 9.919 4.606 4.193 1.00 92.56 202 PHE A CA 1
ATOM 1493 C C . PHE A 1 202 ? 8.632 3.956 4.711 1.00 92.56 202 PHE A C 1
ATOM 1495 O O . PHE A 1 202 ? 7.644 4.658 4.895 1.00 92.56 202 PHE A O 1
ATOM 1502 N N . THR A 1 203 ? 8.662 2.659 5.029 1.00 93.94 203 THR A N 1
ATOM 1503 C CA . THR A 1 203 ? 7.483 1.921 5.523 1.00 93.94 203 THR A CA 1
ATOM 1504 C C . THR A 1 203 ? 6.960 2.478 6.848 1.00 93.94 203 THR A C 1
ATOM 1506 O O . THR A 1 203 ? 5.751 2.509 7.068 1.00 93.94 203 THR A O 1
ATOM 1509 N N . LEU A 1 204 ? 7.826 2.989 7.731 1.00 95.56 204 LEU A N 1
ATOM 1510 C CA . LEU A 1 204 ? 7.380 3.701 8.930 1.00 95.56 204 LEU A CA 1
ATOM 1511 C C . LEU A 1 204 ? 6.657 5.006 8.579 1.00 95.56 204 LEU A C 1
ATOM 1513 O O . LEU A 1 204 ? 5.574 5.264 9.104 1.00 95.56 204 LEU A O 1
ATOM 1517 N N . TYR A 1 205 ? 7.250 5.834 7.720 1.00 96.88 205 TYR A N 1
ATOM 1518 C CA . TYR A 1 205 ? 6.685 7.122 7.318 1.00 96.88 205 TYR A CA 1
ATOM 1519 C C . TYR A 1 205 ? 5.345 6.961 6.591 1.00 96.88 205 TYR A C 1
ATOM 1521 O O . TYR A 1 205 ? 4.334 7.538 6.996 1.00 96.88 205 TYR A O 1
ATOM 1529 N N . GLU A 1 206 ? 5.324 6.119 5.564 1.00 97.06 206 GLU A N 1
ATOM 1530 C CA . GLU A 1 206 ? 4.131 5.739 4.814 1.00 97.06 206 GLU A CA 1
ATOM 1531 C C . GLU A 1 206 ? 3.096 5.109 5.755 1.00 97.06 206 GLU A C 1
ATOM 1533 O O . GLU A 1 206 ? 1.928 5.507 5.782 1.00 97.06 206 GLU A O 1
ATOM 1538 N N . GLY A 1 207 ? 3.551 4.263 6.679 1.00 96.81 207 GLY A N 1
ATOM 1539 C CA . GLY A 1 207 ? 2.671 3.642 7.643 1.00 96.81 207 GLY A CA 1
ATOM 1540 C C . GLY A 1 207 ? 2.032 4.588 8.660 1.00 96.81 207 GLY A C 1
ATOM 1541 O O . GLY A 1 207 ? 0.906 4.316 9.095 1.00 96.81 207 GLY A O 1
ATOM 1542 N N . LEU A 1 208 ? 2.694 5.695 9.012 1.00 97.94 208 LEU A N 1
ATOM 1543 C CA . LEU A 1 208 ? 2.128 6.777 9.825 1.00 97.94 208 LEU A CA 1
ATOM 1544 C C . LEU A 1 208 ? 1.051 7.553 9.055 1.00 97.94 208 LEU A C 1
ATOM 1546 O O . LEU A 1 208 ? 0.002 7.856 9.632 1.00 97.94 208 LEU A O 1
ATOM 1550 N N . ILE A 1 209 ? 1.271 7.826 7.764 1.00 98.00 209 ILE A N 1
ATOM 1551 C CA . ILE A 1 209 ? 0.269 8.456 6.890 1.00 98.00 209 ILE A CA 1
ATOM 1552 C C . ILE A 1 209 ? -0.980 7.572 6.817 1.00 98.00 209 ILE A C 1
ATOM 1554 O O . ILE A 1 209 ? -2.086 8.041 7.096 1.00 98.00 209 ILE A O 1
ATOM 1558 N N . CYS A 1 210 ? -0.813 6.281 6.532 1.00 98.19 210 CYS A N 1
ATOM 1559 C CA . CYS A 1 210 ? -1.916 5.322 6.452 1.00 98.19 210 CYS A CA 1
ATOM 1560 C C . CYS A 1 210 ? -2.665 5.192 7.791 1.00 98.19 210 CYS A C 1
ATOM 1562 O O . CYS A 1 210 ? -3.899 5.203 7.820 1.00 98.19 210 CYS A O 1
ATOM 1564 N N . ALA A 1 211 ? -1.951 5.175 8.923 1.00 97.25 211 ALA A N 1
ATOM 1565 C CA . ALA A 1 211 ? -2.568 5.159 10.253 1.00 97.25 211 ALA A CA 1
ATOM 1566 C C . ALA A 1 211 ? -3.411 6.419 10.534 1.00 97.25 211 ALA A C 1
ATOM 1568 O O . ALA A 1 211 ? -4.517 6.318 11.083 1.00 97.25 211 ALA A O 1
ATOM 1569 N N . PHE A 1 212 ? -2.918 7.597 10.137 1.00 97.50 212 PHE A N 1
ATOM 1570 C CA . PHE A 1 212 ? -3.656 8.858 10.229 1.00 97.50 212 PHE A CA 1
ATOM 1571 C C . PHE A 1 212 ? -4.900 8.856 9.330 1.00 97.50 212 PHE A C 1
ATOM 1573 O O . PHE A 1 212 ? -5.999 9.181 9.785 1.00 97.50 212 PHE A O 1
ATOM 1580 N N . LEU A 1 213 ? -4.764 8.433 8.073 1.00 98.00 213 LEU A N 1
ATOM 1581 C CA . LEU A 1 213 ? -5.880 8.371 7.129 1.00 98.00 213 LEU A CA 1
ATOM 1582 C C . LEU A 1 213 ? -6.952 7.380 7.569 1.00 98.00 213 LEU A C 1
ATOM 1584 O O . LEU A 1 213 ? -8.143 7.692 7.468 1.00 98.00 213 LEU A O 1
ATOM 1588 N N . ARG A 1 214 ? -6.558 6.241 8.149 1.00 97.44 214 ARG A N 1
ATOM 1589 C CA . ARG A 1 214 ? -7.512 5.319 8.767 1.00 97.44 214 ARG A CA 1
ATOM 1590 C C . ARG A 1 214 ? -8.316 6.017 9.859 1.00 97.44 214 ARG A C 1
ATOM 1592 O O . ARG A 1 214 ? -9.525 5.809 9.937 1.00 97.44 214 ARG A O 1
ATOM 1599 N N . LEU A 1 215 ? -7.677 6.813 10.720 1.00 96.69 215 LEU A N 1
ATOM 1600 C CA . LEU A 1 215 ? -8.370 7.544 11.790 1.00 96.69 215 LEU A CA 1
ATOM 1601 C C . LEU A 1 215 ? -9.318 8.614 11.234 1.00 96.69 215 LEU A C 1
ATOM 1603 O O . LEU A 1 215 ? -10.394 8.823 11.792 1.00 96.69 215 LEU A O 1
ATOM 160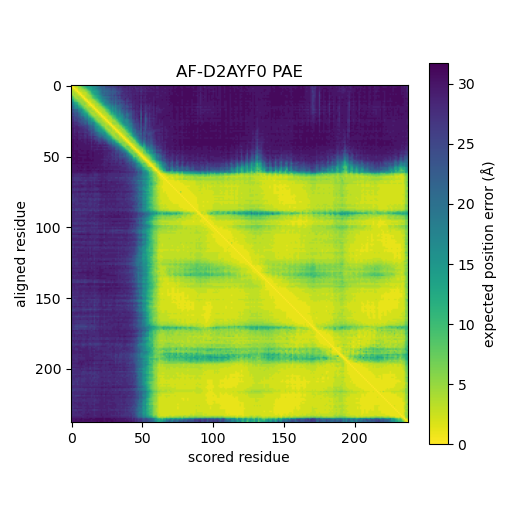7 N N . ARG A 1 216 ? -8.932 9.268 10.135 1.00 96.44 216 ARG A N 1
ATOM 1608 C CA . ARG A 1 216 ? -9.682 10.378 9.536 1.00 96.44 216 ARG A CA 1
ATOM 1609 C C . ARG A 1 216 ? -10.862 9.940 8.666 1.00 96.44 216 ARG A C 1
ATOM 1611 O O . ARG A 1 216 ? -11.906 10.594 8.712 1.00 96.44 216 ARG A O 1
ATOM 1618 N N . SER A 1 217 ? -10.666 8.895 7.863 1.00 97.12 217 SER A N 1
ATOM 1619 C CA . SER A 1 217 ? -11.545 8.525 6.741 1.00 97.12 217 SER A CA 1
ATOM 1620 C C . SER A 1 217 ? -11.735 7.011 6.563 1.00 97.12 217 SER A C 1
ATOM 1622 O O . SER A 1 217 ? -12.504 6.603 5.695 1.00 97.12 217 SER A O 1
ATOM 1624 N N . GLY A 1 218 ? -11.095 6.178 7.388 1.00 97.81 218 GLY A N 1
ATOM 1625 C CA . GLY A 1 218 ? -11.223 4.718 7.361 1.00 97.81 218 GLY A CA 1
ATOM 1626 C C . GLY A 1 218 ? -10.193 3.995 6.488 1.00 97.81 218 GLY A C 1
ATOM 1627 O O . GLY A 1 218 ? -9.361 4.605 5.817 1.00 97.81 218 GLY A O 1
ATOM 1628 N N . VAL A 1 219 ? -10.249 2.663 6.524 1.00 98.00 219 VAL A N 1
ATOM 1629 C CA . VAL A 1 219 ? -9.311 1.745 5.855 1.00 98.00 219 VAL A CA 1
ATOM 1630 C C . VAL A 1 219 ? -9.305 1.933 4.340 1.00 98.00 219 VAL A C 1
ATOM 1632 O O . VAL A 1 219 ? -8.249 1.812 3.736 1.00 98.00 219 VAL A O 1
ATOM 1635 N N . ILE A 1 220 ? -10.431 2.308 3.722 1.00 98.00 220 ILE A N 1
ATOM 1636 C CA . ILE A 1 220 ? -10.471 2.585 2.277 1.00 98.00 220 ILE A CA 1
ATOM 1637 C C . ILE A 1 220 ? -9.522 3.737 1.913 1.00 98.00 220 ILE A C 1
ATOM 1639 O O . ILE A 1 220 ? -8.774 3.625 0.947 1.00 98.00 220 ILE A O 1
ATOM 1643 N N . ALA A 1 221 ? -9.510 4.827 2.690 1.00 98.19 221 ALA A N 1
ATOM 1644 C CA . ALA A 1 221 ? -8.602 5.947 2.435 1.00 98.19 221 ALA A CA 1
ATOM 1645 C C . ALA A 1 221 ? -7.134 5.535 2.601 1.00 98.19 221 ALA A C 1
ATOM 1647 O O . ALA A 1 221 ? -6.303 5.901 1.776 1.00 98.19 221 ALA A O 1
ATOM 1648 N N . ALA A 1 222 ? -6.829 4.752 3.639 1.00 98.25 222 ALA A N 1
ATOM 1649 C CA . ALA A 1 222 ? -5.483 4.235 3.864 1.00 98.25 222 ALA A CA 1
ATOM 1650 C C . ALA A 1 222 ? -5.032 3.307 2.721 1.00 98.25 222 ALA A C 1
ATOM 1652 O O . ALA A 1 222 ? -3.937 3.479 2.200 1.00 98.25 222 ALA A O 1
ATOM 1653 N N . ALA A 1 223 ? -5.903 2.405 2.253 1.00 98.31 223 ALA A N 1
ATOM 1654 C CA . ALA A 1 223 ? -5.601 1.476 1.159 1.00 98.31 223 ALA A CA 1
ATOM 1655 C C . ALA A 1 223 ? -5.375 2.202 -0.168 1.00 98.31 223 ALA A C 1
ATOM 1657 O O . ALA A 1 223 ? -4.483 1.839 -0.930 1.00 98.31 223 ALA A O 1
ATOM 1658 N N . LEU A 1 224 ? -6.144 3.262 -0.427 1.00 98.38 224 LEU A N 1
ATOM 1659 C CA . LEU A 1 224 ? -5.924 4.130 -1.579 1.00 98.38 224 LEU A CA 1
ATOM 1660 C C . LEU A 1 224 ? -4.585 4.862 -1.486 1.00 98.38 224 LEU A C 1
ATOM 1662 O O . LEU A 1 224 ? -3.887 4.932 -2.491 1.00 98.38 224 LEU A O 1
ATOM 1666 N N . ALA A 1 225 ? -4.210 5.380 -0.314 1.00 98.50 225 ALA A N 1
ATOM 1667 C CA . ALA A 1 225 ? -2.923 6.046 -0.126 1.00 98.50 225 ALA A CA 1
ATOM 1668 C C . ALA A 1 225 ? -1.750 5.087 -0.304 1.00 98.50 225 ALA A C 1
ATOM 1670 O O . ALA A 1 225 ? -0.872 5.353 -1.123 1.00 98.50 225 ALA A O 1
ATOM 1671 N N . HIS A 1 226 ? -1.783 3.951 0.385 1.00 98.12 226 HIS A N 1
ATOM 1672 C CA . HIS A 1 226 ? -0.758 2.922 0.292 1.00 98.12 226 HIS A CA 1
ATOM 1673 C C . HIS A 1 226 ? -0.645 2.392 -1.148 1.00 98.12 226 HIS A C 1
ATOM 1675 O O . HIS A 1 226 ? 0.417 2.458 -1.766 1.00 98.12 226 HIS A O 1
ATOM 1681 N N . GLY A 1 227 ? -1.768 1.988 -1.751 1.00 97.56 227 GLY A N 1
ATOM 1682 C CA . GLY A 1 227 ? -1.814 1.513 -3.134 1.00 97.56 227 GLY A CA 1
ATOM 1683 C C . GLY A 1 227 ? -1.339 2.546 -4.153 1.00 97.56 227 GLY A C 1
ATOM 1684 O O . GLY A 1 227 ? -0.607 2.190 -5.076 1.00 97.56 227 GLY A O 1
ATOM 1685 N N . THR A 1 228 ? -1.691 3.822 -3.968 1.00 97.56 228 THR A N 1
ATOM 1686 C CA . THR A 1 228 ? -1.198 4.920 -4.814 1.00 97.56 228 THR A CA 1
ATOM 1687 C C . THR A 1 228 ? 0.304 5.108 -4.640 1.00 97.56 228 THR A C 1
ATOM 1689 O O . THR A 1 228 ? 1.001 5.244 -5.638 1.00 97.56 228 THR A O 1
ATOM 1692 N N . ALA A 1 229 ? 0.828 5.076 -3.413 1.00 96.44 229 ALA A N 1
ATOM 1693 C CA . ALA A 1 229 ? 2.259 5.219 -3.169 1.00 96.44 229 ALA A CA 1
ATOM 1694 C C . ALA A 1 229 ? 3.056 4.103 -3.861 1.00 96.44 229 ALA A C 1
ATOM 1696 O O . ALA A 1 229 ? 3.990 4.381 -4.609 1.00 96.44 229 ALA A O 1
ATOM 1697 N N . ILE A 1 230 ? 2.634 2.849 -3.690 1.00 95.06 230 ILE A N 1
ATOM 1698 C CA . ILE A 1 230 ? 3.274 1.689 -4.319 1.00 95.06 230 ILE A CA 1
ATOM 1699 C C . ILE A 1 230 ? 3.137 1.722 -5.841 1.00 95.06 230 ILE A C 1
ATOM 1701 O O . ILE A 1 230 ? 4.106 1.446 -6.544 1.00 95.06 230 ILE A O 1
ATOM 1705 N N . PHE A 1 231 ? 1.972 2.107 -6.369 1.00 95.44 231 PHE A N 1
ATOM 1706 C CA . PHE A 1 231 ? 1.796 2.326 -7.805 1.00 95.44 231 PHE A CA 1
ATOM 1707 C C . PHE A 1 231 ? 2.756 3.394 -8.337 1.00 95.44 231 PHE A C 1
ATOM 1709 O O . PHE A 1 231 ? 3.410 3.160 -9.348 1.00 95.44 231 PHE A O 1
ATOM 1716 N N . LEU A 1 232 ? 2.883 4.532 -7.653 1.00 93.75 232 LEU A N 1
ATOM 1717 C CA . LEU A 1 232 ? 3.792 5.596 -8.063 1.00 93.75 232 LEU A CA 1
ATOM 1718 C C . LEU A 1 232 ? 5.250 5.151 -7.992 1.00 93.75 232 LEU A C 1
ATOM 1720 O O . LEU A 1 232 ? 6.003 5.491 -8.886 1.00 93.75 232 LEU A O 1
ATOM 1724 N N . LEU A 1 233 ? 5.662 4.379 -6.988 1.00 91.44 233 LEU A N 1
ATOM 1725 C CA . LEU A 1 233 ? 7.040 3.885 -6.900 1.00 91.44 233 LEU A CA 1
ATOM 1726 C C . LEU A 1 233 ? 7.347 2.813 -7.947 1.00 91.44 233 LEU A C 1
ATOM 1728 O O . LEU A 1 233 ? 8.419 2.833 -8.543 1.00 91.44 233 LEU A O 1
ATOM 1732 N N . ALA A 1 234 ? 6.403 1.911 -8.208 1.00 90.19 234 ALA A N 1
ATOM 1733 C CA . ALA A 1 234 ? 6.556 0.886 -9.234 1.00 90.19 234 ALA A CA 1
ATOM 1734 C C . ALA A 1 234 ? 6.445 1.448 -10.660 1.00 90.19 234 ALA A C 1
ATOM 1736 O O . ALA A 1 234 ? 7.026 0.890 -11.588 1.00 90.19 234 ALA A O 1
ATOM 1737 N N . GLY A 1 235 ? 5.665 2.519 -10.829 1.00 85.25 235 GLY A N 1
ATOM 1738 C CA . GLY A 1 235 ? 5.374 3.172 -12.105 1.00 85.25 235 GLY A CA 1
ATOM 1739 C C . GLY A 1 235 ? 6.299 4.342 -12.437 1.00 85.25 235 GLY A C 1
ATOM 1740 O O . GLY A 1 235 ? 6.492 4.637 -13.611 1.00 85.25 235 GLY A O 1
ATOM 1741 N N . ALA A 1 236 ? 6.892 5.000 -11.438 1.00 65.44 236 ALA A N 1
ATOM 1742 C CA . ALA A 1 236 ? 7.973 5.953 -11.640 1.00 65.44 236 ALA A CA 1
ATOM 1743 C C . ALA A 1 236 ? 9.226 5.127 -11.958 1.00 65.44 236 ALA A C 1
ATOM 1745 O O . ALA A 1 236 ? 9.920 4.664 -11.065 1.00 65.44 236 ALA A O 1
ATOM 1746 N N . LEU A 1 237 ? 9.541 4.826 -13.210 1.00 50.78 237 LEU A N 1
ATOM 1747 C CA . LEU A 1 237 ? 9.494 5.737 -14.337 1.00 50.78 237 LEU A CA 1
ATOM 1748 C C . LEU A 1 237 ? 9.111 5.034 -15.649 1.00 50.7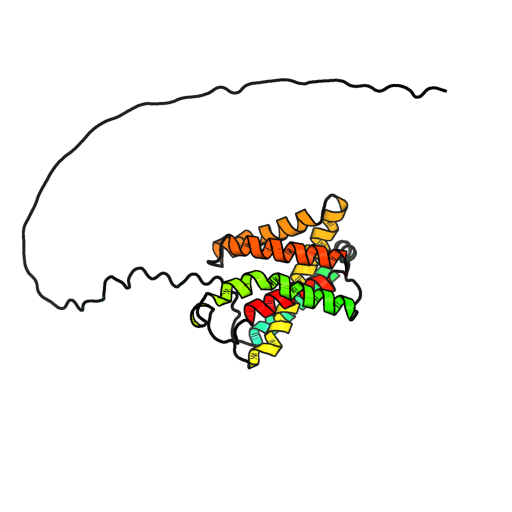8 237 LEU A C 1
ATOM 1750 O O . LEU A 1 237 ? 9.883 4.237 -16.185 1.00 50.78 237 LEU A O 1
ATOM 1754 N N . ALA A 1 238 ? 7.947 5.388 -16.186 1.00 43.88 238 ALA A N 1
ATOM 1755 C CA . ALA A 1 238 ? 7.665 5.364 -17.621 1.00 43.88 238 ALA A CA 1
ATOM 1756 C C . ALA A 1 238 ? 7.908 6.756 -18.218 1.00 43.88 238 ALA A C 1
ATOM 1758 O O . ALA A 1 238 ? 7.705 7.749 -17.478 1.00 43.88 238 ALA A O 1
#

Sequence (238 aa):
MTPAKAIRSSIGRRPGWRRRRGGWGGSSGATRSHRSSGTSSADTCTTLSRSDIHRQPPRRPWLRFTDQAGILLLSGLGTLALTVGVLRLEGGLRSLVRWGRLTPTTLAWGIGGGVPAAGPVLLLSLLTPMADRGGAVAVTLLPVLPAFSLAGNLAEEVLFRGFLQGRLEQRTSAIRAALLFAACHASLASTVTDAGWPLLTFTLYEGLICAFLRLRSGVIAAALAHGTAIFLLAGALA